Protein AF-A0A5C8TVW8-F1 (afdb_monomer)

Structure (mmCIF, N/CA/C/O backbone):
data_AF-A0A5C8TVW8-F1
#
_entry.id   AF-A0A5C8TVW8-F1
#
loop_
_atom_site.group_PDB
_atom_site.id
_atom_site.type_symbol
_atom_site.label_atom_id
_atom_site.label_alt_id
_atom_site.label_comp_id
_atom_site.label_asym_id
_atom_site.label_entity_id
_atom_site.label_seq_id
_atom_site.pdbx_PDB_ins_code
_atom_site.Cartn_x
_atom_site.Cartn_y
_atom_site.Cartn_z
_atom_site.occupancy
_atom_site.B_iso_or_equiv
_atom_site.auth_seq_id
_atom_site.auth_comp_id
_atom_site.auth_asym_id
_atom_site.auth_atom_id
_atom_site.pdbx_PDB_model_num
ATOM 1 N N . MET A 1 1 ? -9.975 21.807 -7.754 1.00 48.09 1 MET A N 1
ATOM 2 C CA . MET A 1 1 ? -10.872 21.003 -6.894 1.00 48.09 1 MET A CA 1
ATOM 3 C C . MET A 1 1 ? -9.994 20.366 -5.824 1.00 48.09 1 MET A C 1
ATOM 5 O O . MET A 1 1 ? -8.929 19.882 -6.187 1.00 48.09 1 MET A O 1
ATOM 9 N N . ASN A 1 2 ? -10.311 20.520 -4.533 1.00 69.06 2 ASN A N 1
ATOM 10 C CA . ASN A 1 2 ? -9.370 20.190 -3.454 1.00 69.06 2 ASN A CA 1
ATOM 11 C C . ASN A 1 2 ? -9.407 18.681 -3.151 1.00 69.06 2 ASN A C 1
ATOM 13 O O . ASN A 1 2 ? -10.396 18.198 -2.610 1.00 69.06 2 ASN A O 1
ATOM 17 N N . ARG A 1 3 ? -8.347 17.949 -3.514 1.00 67.81 3 ARG A N 1
ATOM 18 C CA . ARG A 1 3 ? -8.243 16.479 -3.409 1.00 67.81 3 ARG A CA 1
ATOM 19 C C . ARG A 1 3 ? -8.481 15.955 -1.988 1.00 67.81 3 ARG A C 1
ATOM 21 O O . ARG A 1 3 ? -9.040 14.881 -1.812 1.00 67.81 3 ARG A O 1
ATOM 28 N N . GLU A 1 4 ? -8.109 16.736 -0.978 1.00 66.25 4 GLU A N 1
ATOM 29 C CA . GLU A 1 4 ? -8.364 16.420 0.433 1.00 66.25 4 GLU A CA 1
ATOM 30 C C . GLU A 1 4 ? -9.857 16.392 0.769 1.00 66.25 4 GLU A C 1
ATOM 32 O O . GLU A 1 4 ? -10.299 15.559 1.555 1.00 66.25 4 GLU A O 1
ATOM 37 N N . LYS A 1 5 ? -10.656 17.255 0.131 1.00 71.00 5 LYS A N 1
ATOM 38 C CA . LYS A 1 5 ? -12.100 17.322 0.362 1.00 71.00 5 LYS A CA 1
ATOM 39 C C . LYS A 1 5 ? -12.809 16.069 -0.164 1.00 71.00 5 LYS A C 1
ATOM 41 O O . LYS A 1 5 ? -13.652 15.514 0.526 1.00 71.00 5 LYS A O 1
ATOM 46 N N . GLU A 1 6 ? -12.401 15.573 -1.332 1.00 76.06 6 GLU A N 1
ATOM 47 C CA . GLU A 1 6 ? -12.919 14.316 -1.903 1.00 76.06 6 GLU A CA 1
ATOM 48 C C . GLU A 1 6 ? -12.550 13.100 -1.032 1.00 76.06 6 GLU A C 1
ATOM 50 O O . GLU A 1 6 ? -13.360 12.198 -0.820 1.00 76.06 6 GLU A O 1
ATOM 55 N N . ILE A 1 7 ? -11.338 13.095 -0.467 1.00 74.50 7 ILE A N 1
ATOM 56 C CA . ILE A 1 7 ? -10.885 12.054 0.468 1.00 74.50 7 ILE A CA 1
ATOM 57 C C . ILE A 1 7 ? -11.718 12.074 1.758 1.00 74.50 7 ILE A C 1
ATOM 59 O O . ILE A 1 7 ? -12.140 11.026 2.243 1.00 74.50 7 ILE A O 1
ATOM 63 N N . GLN A 1 8 ? -12.008 13.257 2.298 1.00 71.75 8 GLN A N 1
ATOM 64 C CA . GLN A 1 8 ? -12.810 13.405 3.515 1.00 71.75 8 GLN A CA 1
ATOM 65 C C . GLN A 1 8 ? -14.276 12.984 3.325 1.00 71.75 8 GLN A C 1
ATOM 67 O O . GLN A 1 8 ? -14.896 12.492 4.268 1.00 71.75 8 GLN A O 1
ATOM 72 N N . GLU A 1 9 ? -14.817 13.128 2.115 1.00 81.38 9 GLU A N 1
ATOM 73 C CA . GLU A 1 9 ? -16.176 12.705 1.746 1.00 81.38 9 GLU A CA 1
ATOM 74 C C . GLU A 1 9 ? -16.281 11.188 1.473 1.00 81.38 9 GLU A C 1
ATOM 76 O O . GLU A 1 9 ? -17.378 10.664 1.291 1.00 81.38 9 GLU A O 1
ATOM 81 N N . THR A 1 10 ? -15.159 10.452 1.489 1.00 85.06 10 THR A N 1
ATOM 82 C CA . THR A 1 10 ? -15.135 8.997 1.236 1.00 85.06 10 THR A CA 1
ATOM 83 C C . THR A 1 10 ? -15.794 8.192 2.365 1.00 85.06 10 THR A C 1
ATOM 85 O O . THR A 1 10 ? -16.386 7.142 2.116 1.00 85.06 10 THR A O 1
ATOM 88 N N . PHE A 1 11 ? -15.716 8.674 3.609 1.00 90.00 11 PHE A N 1
ATOM 89 C CA . PHE A 1 11 ? -16.445 8.098 4.740 1.00 90.00 11 PHE A CA 1
ATOM 90 C C . PHE A 1 11 ? -17.771 8.845 4.931 1.00 90.00 11 PHE A C 1
ATOM 92 O O . PHE A 1 11 ? -17.776 10.061 5.106 1.00 90.00 11 PHE A O 1
ATOM 99 N N . SER A 1 12 ? -18.884 8.113 5.003 1.00 91.56 12 SER A N 1
ATOM 100 C CA . SER A 1 12 ? -20.171 8.680 5.438 1.00 91.56 12 SER A CA 1
ATOM 101 C C . SER A 1 12 ? -20.128 9.133 6.904 1.00 91.56 12 SER A C 1
ATOM 103 O O . SER A 1 12 ? -19.345 8.607 7.696 1.00 91.56 12 SER A O 1
ATOM 105 N N . ASP A 1 13 ? -21.024 10.034 7.313 1.00 91.31 13 ASP A N 1
ATOM 106 C CA . ASP A 1 13 ? -21.089 10.541 8.697 1.00 91.31 13 ASP A CA 1
ATOM 107 C C . ASP A 1 13 ? -21.187 9.420 9.747 1.00 91.31 13 ASP A C 1
ATOM 109 O O . ASP A 1 13 ? -20.522 9.454 10.785 1.00 91.31 13 ASP A O 1
ATOM 113 N N . ALA A 1 14 ? -21.957 8.366 9.456 1.00 92.56 14 ALA A N 1
ATOM 114 C CA . ALA A 1 14 ? -22.078 7.201 10.331 1.00 92.56 14 ALA A CA 1
ATOM 115 C C . ALA A 1 14 ? -20.756 6.416 10.452 1.00 92.56 14 ALA A C 1
ATOM 117 O O . ALA A 1 14 ? -20.394 5.951 11.537 1.00 92.56 14 ALA A O 1
ATOM 118 N N . GLN A 1 15 ? -20.012 6.279 9.352 1.00 94.19 15 GLN A N 1
ATOM 119 C CA . GLN A 1 15 ? -18.704 5.620 9.330 1.00 94.19 15 GLN A CA 1
ATOM 120 C C . GLN A 1 15 ? -17.639 6.471 10.032 1.00 94.19 15 GLN A C 1
ATOM 122 O O . GLN A 1 15 ? -16.836 5.928 10.791 1.00 94.19 15 GLN A O 1
ATOM 127 N N . ARG A 1 16 ? -17.672 7.797 9.848 1.00 93.62 16 ARG A N 1
ATOM 128 C CA . ARG A 1 16 ? -16.821 8.765 10.557 1.00 93.62 16 ARG A CA 1
ATOM 129 C C . ARG A 1 16 ? -17.029 8.682 12.067 1.00 93.62 16 ARG A C 1
ATOM 131 O O . ARG A 1 16 ? -16.057 8.600 12.814 1.00 93.62 16 ARG A O 1
ATOM 138 N N . LEU A 1 17 ? -18.282 8.601 12.523 1.00 93.31 17 LEU A N 1
ATOM 139 C CA . LEU A 1 17 ? -18.600 8.441 13.943 1.00 93.31 17 LEU A CA 1
ATOM 140 C C . LEU A 1 17 ? -18.052 7.123 14.509 1.00 93.31 17 LEU A C 1
ATOM 142 O O . LEU A 1 17 ? -17.413 7.123 15.561 1.00 93.31 17 LEU A O 1
ATOM 146 N N . ARG A 1 18 ? -18.236 6.005 13.793 1.00 94.81 18 ARG A N 1
ATO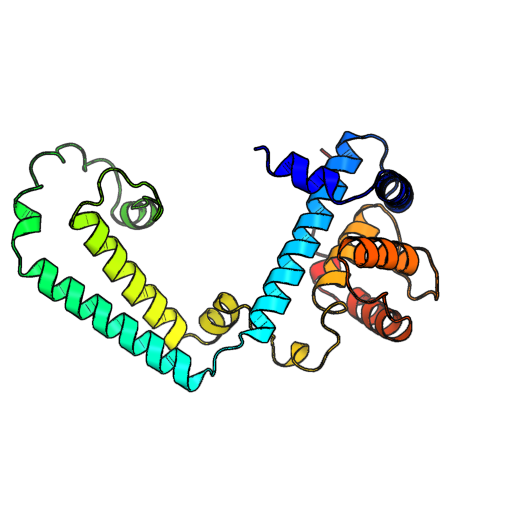M 147 C CA . ARG A 1 18 ? -17.665 4.703 14.186 1.00 94.81 18 ARG A CA 1
ATOM 148 C C . ARG A 1 18 ? -16.139 4.754 14.252 1.00 94.81 18 ARG A C 1
ATOM 150 O O . ARG A 1 18 ? -15.563 4.245 15.210 1.00 94.81 18 ARG A O 1
ATOM 157 N N . LEU A 1 19 ? -15.492 5.375 13.265 1.00 94.19 19 LEU A N 1
ATOM 158 C CA . LEU A 1 19 ? -14.039 5.522 13.221 1.00 94.19 19 LEU A CA 1
ATOM 159 C C . LEU A 1 19 ? -13.520 6.340 14.408 1.00 94.19 19 LEU A C 1
ATOM 161 O O . LEU A 1 19 ? -12.580 5.912 15.077 1.00 94.19 19 LEU A O 1
ATOM 165 N N . LYS A 1 20 ? -14.180 7.465 14.707 1.00 93.25 20 LYS A N 1
ATOM 166 C CA . LYS A 1 20 ? -13.882 8.311 15.867 1.00 93.25 20 LYS A CA 1
ATOM 167 C C . LYS A 1 20 ? -13.904 7.508 17.166 1.00 93.25 20 LYS A C 1
ATOM 169 O O . LYS A 1 20 ? -12.983 7.621 17.969 1.00 93.25 20 LYS A O 1
ATOM 174 N N . THR A 1 21 ? -14.919 6.660 17.351 1.00 93.19 21 THR A N 1
ATOM 175 C CA . THR A 1 21 ? -15.022 5.773 18.519 1.00 93.19 21 THR A CA 1
ATOM 176 C C . THR A 1 21 ? -13.925 4.710 18.539 1.00 93.19 21 THR A C 1
ATOM 178 O O . THR A 1 21 ? -13.334 4.461 19.583 1.00 93.19 21 THR A O 1
ATOM 181 N N . PHE A 1 22 ? -13.636 4.083 17.399 1.00 92.75 22 PHE A N 1
ATOM 182 C CA . PHE A 1 22 ? -12.641 3.015 17.295 1.00 92.75 22 PHE A CA 1
ATOM 183 C C . PHE A 1 22 ? -11.216 3.481 17.597 1.00 92.75 22 PHE A C 1
ATOM 185 O O . PHE A 1 22 ? -10.471 2.767 18.267 1.00 92.75 22 PHE A O 1
ATOM 192 N N . LEU A 1 23 ? -10.844 4.667 17.122 1.00 92.06 23 LEU A N 1
ATOM 193 C CA . LEU A 1 23 ? -9.501 5.217 17.302 1.00 92.06 23 LEU A CA 1
ATOM 194 C C . LEU A 1 23 ? -9.395 6.199 18.478 1.00 92.06 23 LEU A C 1
ATOM 196 O O . LEU A 1 23 ? -8.334 6.778 18.679 1.00 92.06 23 LEU A O 1
ATOM 200 N N . ASN A 1 24 ? -10.471 6.366 19.258 1.00 91.25 24 ASN A N 1
ATOM 201 C CA . ASN A 1 24 ? -10.538 7.273 20.407 1.00 91.25 24 ASN A CA 1
ATOM 202 C C . ASN A 1 24 ? -10.087 8.712 20.071 1.00 91.25 24 ASN A C 1
ATOM 204 O O . ASN A 1 24 ? -9.266 9.299 20.772 1.00 91.25 24 ASN A O 1
ATOM 208 N N . LEU A 1 25 ? -10.610 9.263 18.971 1.00 91.06 25 LEU A N 1
ATOM 209 C CA . LEU A 1 25 ? -10.207 10.579 18.462 1.00 91.06 25 LEU A CA 1
ATOM 210 C C . LEU A 1 25 ? -10.974 11.692 19.191 1.00 91.06 25 LEU A C 1
ATOM 212 O O . LEU A 1 25 ? -12.210 11.685 19.250 1.00 91.06 25 LEU A O 1
ATOM 216 N N . GLY A 1 26 ? -10.240 12.655 19.742 1.00 87.75 26 GLY A N 1
ATOM 217 C CA . GLY A 1 26 ? -10.753 13.710 20.611 1.00 87.75 26 GLY A CA 1
ATOM 218 C C . GLY A 1 26 ? -11.425 14.859 19.865 1.00 87.75 26 GLY A C 1
ATOM 219 O O . GLY A 1 26 ? -12.364 15.467 20.382 1.00 87.75 26 GLY A O 1
ATOM 220 N N . ASN A 1 27 ? -11.002 15.152 18.635 1.00 90.44 27 ASN A N 1
ATOM 221 C CA . ASN A 1 27 ? -11.507 16.292 17.868 1.00 90.44 27 ASN A CA 1
ATOM 222 C C . ASN A 1 27 ? -11.685 15.976 16.371 1.00 90.44 27 ASN A C 1
ATOM 224 O O . ASN A 1 27 ? -11.350 14.893 15.894 1.00 90.44 27 ASN A O 1
ATOM 228 N N . GLU A 1 28 ? -12.281 16.918 15.636 1.00 89.69 28 GLU A N 1
ATOM 229 C CA . GLU A 1 28 ? -12.566 16.757 14.203 1.00 89.69 28 GLU A CA 1
ATOM 230 C C . GLU A 1 28 ? -11.296 16.792 13.340 1.00 89.69 28 GLU A C 1
ATOM 232 O O . GLU A 1 28 ? -11.244 16.153 12.294 1.00 89.69 28 GLU A O 1
ATOM 237 N N . SER A 1 29 ? -10.252 17.497 13.790 1.00 90.19 29 SER A N 1
ATOM 238 C CA . SER A 1 29 ? -8.963 17.534 13.093 1.00 90.19 29 SER A CA 1
ATOM 239 C C . SER A 1 29 ? -8.309 16.154 13.096 1.00 90.19 29 SER A C 1
ATOM 241 O O . SER A 1 29 ? -7.942 15.649 12.042 1.00 90.19 29 SER A O 1
ATOM 243 N N . GLU A 1 30 ? -8.248 15.507 14.261 1.00 91.56 30 GLU A N 1
ATOM 244 C CA . GLU A 1 30 ? -7.736 14.141 14.414 1.00 91.56 30 GLU A CA 1
ATOM 245 C C . GLU A 1 30 ? -8.524 13.143 13.556 1.00 91.56 30 GLU A C 1
ATOM 247 O O . GLU A 1 30 ? -7.947 12.258 12.924 1.00 91.56 30 GLU A O 1
ATOM 252 N N . LEU A 1 31 ? -9.851 13.304 13.493 1.00 91.62 31 LEU A N 1
ATOM 253 C CA . LEU A 1 31 ? -10.711 12.486 12.641 1.00 91.62 31 LEU A CA 1
ATOM 254 C C . LEU A 1 31 ? -10.389 12.658 11.155 1.00 91.62 31 LEU A C 1
ATOM 256 O O . LEU A 1 31 ? -10.283 11.658 10.447 1.00 91.62 31 LEU A O 1
ATOM 260 N N . ASN A 1 32 ? -10.204 13.891 10.687 1.00 90.94 32 ASN A N 1
ATOM 261 C CA . ASN A 1 32 ? -9.845 14.158 9.296 1.00 90.94 32 ASN A CA 1
ATOM 262 C C . ASN A 1 32 ? -8.492 13.537 8.925 1.00 90.94 32 ASN A C 1
ATOM 264 O O . ASN A 1 32 ? -8.403 12.861 7.902 1.00 90.94 32 ASN A O 1
ATOM 268 N N . GLU A 1 33 ? -7.473 13.692 9.771 1.00 91.06 33 GLU A N 1
ATOM 269 C CA . GLU A 1 33 ? -6.144 13.108 9.538 1.00 91.06 33 GLU A CA 1
ATOM 270 C C . GLU A 1 33 ? -6.173 11.571 9.534 1.00 91.06 33 GLU A C 1
ATOM 272 O O . GLU A 1 33 ? -5.544 10.915 8.695 1.00 91.06 33 GLU A O 1
ATOM 277 N N . ALA A 1 34 ? -6.958 10.967 10.433 1.00 91.44 34 ALA A N 1
ATOM 278 C CA . ALA A 1 34 ? -7.157 9.521 10.456 1.00 91.44 34 ALA A CA 1
ATOM 279 C C . ALA A 1 34 ? -7.876 9.019 9.192 1.00 91.44 34 ALA A C 1
ATOM 281 O O . ALA A 1 34 ? -7.469 8.005 8.620 1.00 91.44 34 ALA A O 1
ATOM 282 N N . VAL A 1 35 ? -8.913 9.731 8.729 1.00 91.75 35 VAL A N 1
ATOM 283 C CA . VAL A 1 35 ? -9.612 9.420 7.471 1.00 91.75 35 VAL A CA 1
ATOM 284 C C . VAL A 1 35 ? -8.642 9.484 6.296 1.00 91.75 35 VAL A C 1
ATOM 286 O O . VAL A 1 35 ? -8.563 8.515 5.542 1.00 91.75 35 VAL A O 1
ATOM 289 N N . ILE A 1 36 ? -7.863 10.563 6.173 1.00 89.81 36 ILE A N 1
ATOM 290 C CA . ILE A 1 36 ? -6.866 10.722 5.105 1.00 89.81 36 ILE A CA 1
ATOM 291 C C . ILE A 1 36 ? -5.887 9.544 5.120 1.00 89.81 36 ILE A C 1
ATOM 293 O O . ILE A 1 36 ? -5.753 8.843 4.118 1.00 89.81 36 ILE A O 1
ATOM 297 N N . SER A 1 37 ? -5.298 9.243 6.277 1.00 91.00 37 SER A N 1
ATOM 298 C CA . SER A 1 37 ? -4.319 8.159 6.433 1.00 91.00 37 SER A CA 1
ATOM 299 C C . SER A 1 37 ? -4.874 6.780 6.050 1.00 91.00 37 SER A C 1
ATOM 301 O O . SER A 1 37 ? -4.184 5.953 5.437 1.00 91.00 37 SER A O 1
ATOM 303 N N . ILE A 1 38 ? -6.133 6.500 6.402 1.00 92.44 38 ILE A N 1
ATOM 304 C CA . ILE A 1 38 ? -6.793 5.236 6.056 1.00 92.44 38 ILE A CA 1
ATOM 305 C C . ILE A 1 38 ? -7.124 5.189 4.563 1.00 92.44 38 ILE A C 1
ATOM 307 O O . ILE A 1 38 ? -6.850 4.173 3.924 1.00 92.44 38 ILE A O 1
ATOM 311 N N . VAL A 1 39 ? -7.660 6.266 3.986 1.00 89.50 39 VAL A N 1
ATOM 312 C CA . VAL A 1 39 ? -7.978 6.329 2.552 1.00 89.50 39 VAL A CA 1
ATOM 313 C C . VAL A 1 39 ? -6.715 6.193 1.708 1.00 89.50 39 VAL A C 1
ATOM 315 O O . VAL A 1 39 ? -6.704 5.413 0.760 1.00 89.50 39 VAL A O 1
ATOM 318 N N . GLU A 1 40 ? -5.619 6.856 2.071 1.00 87.25 40 GLU A N 1
ATOM 319 C CA . GLU A 1 40 ? -4.327 6.676 1.403 1.00 87.25 40 GLU A CA 1
ATOM 320 C C . GLU A 1 40 ? -3.861 5.219 1.456 1.00 87.25 40 GLU A C 1
ATOM 322 O O . GLU A 1 40 ? -3.417 4.664 0.447 1.00 87.25 40 GLU A O 1
ATOM 327 N N . THR A 1 41 ? -4.034 4.559 2.603 1.00 89.25 41 THR A N 1
ATOM 328 C CA . THR A 1 41 ? -3.716 3.134 2.754 1.00 89.25 41 THR A CA 1
ATOM 329 C C . THR A 1 41 ? -4.580 2.264 1.827 1.00 89.25 41 THR A C 1
ATOM 331 O O . THR A 1 41 ? -4.054 1.366 1.162 1.00 89.25 41 THR A O 1
ATOM 334 N N . ILE A 1 42 ? -5.884 2.545 1.727 1.00 88.19 42 ILE A N 1
ATOM 335 C CA . ILE A 1 42 ? -6.813 1.865 0.807 1.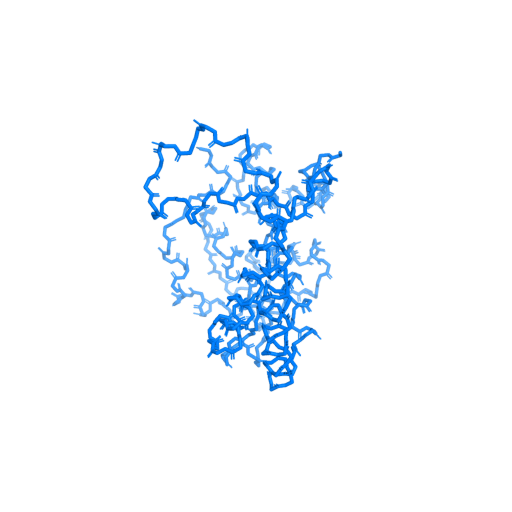00 88.19 42 ILE A CA 1
ATOM 336 C C . ILE A 1 42 ? -6.402 2.097 -0.656 1.00 88.19 42 ILE A C 1
ATOM 338 O O . ILE A 1 42 ? -6.373 1.154 -1.448 1.00 88.19 42 ILE A O 1
ATOM 342 N N . LEU A 1 43 ? -6.043 3.328 -1.028 1.00 85.19 43 LEU A N 1
ATOM 343 C CA . LEU A 1 43 ? -5.616 3.675 -2.385 1.00 85.19 43 LEU A CA 1
ATOM 344 C C . LEU A 1 43 ? -4.336 2.933 -2.774 1.00 85.19 43 LEU A C 1
ATOM 346 O O . LEU A 1 43 ? -4.281 2.316 -3.838 1.00 85.19 43 LEU A O 1
ATOM 350 N N . VAL A 1 44 ? -3.323 2.934 -1.903 1.00 82.25 44 VAL A N 1
ATOM 351 C CA . VAL A 1 44 ? -2.082 2.175 -2.120 1.00 82.25 44 VAL A CA 1
ATOM 352 C C . VAL A 1 44 ? -2.386 0.685 -2.277 1.00 82.25 44 VAL A C 1
ATOM 354 O O . VAL A 1 44 ? -1.814 0.024 -3.145 1.00 82.25 44 VAL A O 1
ATOM 357 N N . HIS A 1 45 ? -3.308 0.149 -1.479 1.00 84.06 45 HIS A N 1
ATOM 358 C CA . HIS A 1 45 ? -3.738 -1.238 -1.591 1.00 84.06 45 HIS A CA 1
ATOM 359 C C . HIS A 1 45 ? -4.401 -1.544 -2.948 1.00 84.06 45 HIS A C 1
ATOM 361 O O . HIS A 1 45 ? -3.978 -2.484 -3.627 1.00 84.06 45 HIS A O 1
ATOM 367 N N . HIS A 1 46 ? -5.357 -0.726 -3.400 1.00 81.88 46 HIS A N 1
ATOM 368 C CA . HIS A 1 46 ? -5.998 -0.876 -4.715 1.00 81.88 46 HIS A CA 1
ATOM 369 C C . HIS A 1 46 ? -5.001 -0.759 -5.871 1.00 81.88 46 HIS A C 1
ATOM 371 O O . HIS A 1 46 ? -5.051 -1.560 -6.809 1.00 81.88 46 HIS A O 1
ATOM 377 N N . LEU A 1 47 ? -4.043 0.170 -5.787 1.00 77.38 47 LEU A N 1
ATOM 378 C CA . LEU A 1 47 ? -2.958 0.293 -6.766 1.00 77.38 47 LEU A CA 1
ATOM 379 C C . LEU A 1 47 ? -2.123 -0.990 -6.843 1.00 77.38 47 LEU A C 1
ATOM 381 O O . LEU A 1 47 ? -1.804 -1.453 -7.939 1.00 77.38 47 LEU A O 1
ATOM 385 N N . ARG A 1 48 ? -1.825 -1.623 -5.702 1.00 76.12 48 ARG A N 1
ATOM 386 C CA . ARG A 1 48 ? -1.111 -2.906 -5.683 1.00 76.12 48 ARG A CA 1
ATOM 387 C C . ARG A 1 48 ? -1.955 -4.061 -6.240 1.00 76.12 48 ARG A C 1
ATOM 389 O O . ARG A 1 48 ? -1.413 -4.903 -6.954 1.00 76.12 48 ARG A O 1
ATOM 396 N N . ILE A 1 49 ? -3.270 -4.104 -5.994 1.00 76.38 49 ILE A N 1
ATOM 397 C CA . ILE A 1 49 ? -4.169 -5.087 -6.638 1.00 76.38 49 ILE A CA 1
ATOM 398 C C . ILE A 1 49 ? -4.161 -4.903 -8.161 1.00 76.38 49 ILE A C 1
ATOM 400 O O . ILE A 1 49 ? -4.042 -5.880 -8.907 1.00 76.38 49 ILE A O 1
ATOM 404 N N . ALA A 1 50 ? -4.274 -3.661 -8.636 1.00 72.00 50 ALA A N 1
ATOM 405 C CA . ALA A 1 50 ? -4.231 -3.340 -10.060 1.00 72.00 50 ALA A CA 1
ATOM 406 C C . ALA A 1 50 ? -2.883 -3.740 -10.693 1.00 72.00 50 ALA A C 1
ATOM 408 O O . ALA A 1 50 ? -2.850 -4.323 -11.783 1.00 72.00 50 ALA A O 1
ATOM 409 N N . ALA A 1 51 ? -1.777 -3.530 -9.975 1.00 66.69 51 ALA A N 1
ATOM 410 C CA . ALA A 1 51 ? -0.453 -4.001 -10.377 1.00 66.69 51 ALA A CA 1
ATOM 411 C C . ALA A 1 51 ? -0.377 -5.541 -10.440 1.00 66.69 51 ALA A C 1
ATOM 413 O O . ALA A 1 51 ? 0.164 -6.100 -11.393 1.00 66.69 51 ALA A O 1
ATOM 414 N N . LYS A 1 52 ? -1.013 -6.257 -9.499 1.00 65.62 52 LYS A N 1
ATOM 415 C CA . LYS A 1 52 ? -1.083 -7.731 -9.507 1.00 65.62 52 LYS A CA 1
ATOM 416 C C . LYS A 1 52 ? -1.855 -8.279 -10.715 1.00 65.62 52 LYS A C 1
ATOM 418 O O . LYS A 1 52 ? -1.477 -9.302 -11.281 1.00 65.62 52 LYS A O 1
ATOM 423 N N . LYS A 1 53 ? -2.928 -7.611 -11.147 1.00 64.25 53 LYS A N 1
ATOM 424 C CA . LYS A 1 53 ? -3.680 -8.007 -12.357 1.00 64.25 53 LYS A CA 1
ATOM 425 C C . LYS A 1 53 ? -2.900 -7.754 -13.648 1.00 64.25 53 LYS A C 1
ATOM 427 O O . LYS A 1 53 ? -3.181 -8.384 -14.663 1.00 64.25 53 LYS A O 1
ATOM 432 N N . SER A 1 54 ? -1.917 -6.861 -13.603 1.00 64.88 54 SER A N 1
ATOM 433 C CA . SER A 1 54 ? -1.080 -6.488 -14.740 1.00 64.88 54 SER A CA 1
ATOM 434 C C . SER A 1 54 ? 0.335 -7.069 -14.670 1.00 64.88 54 SER A C 1
ATOM 436 O O . SER A 1 54 ? 1.201 -6.573 -15.388 1.00 64.88 54 SER A O 1
ATOM 438 N N . ILE A 1 55 ? 0.572 -8.129 -13.866 1.00 65.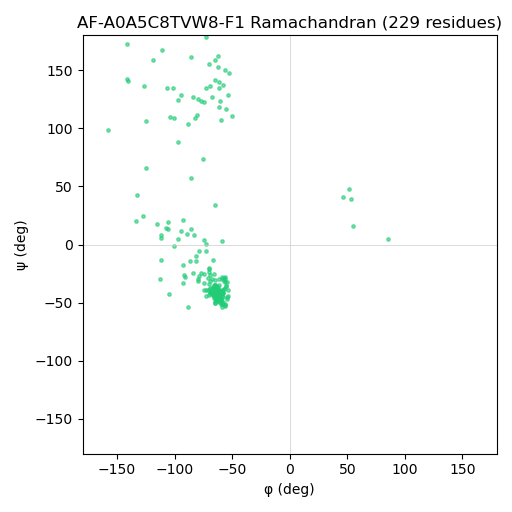25 55 ILE A N 1
ATOM 439 C CA . ILE A 1 55 ? 1.904 -8.742 -13.708 1.00 65.25 55 ILE A CA 1
ATOM 440 C C . ILE A 1 55 ? 2.509 -9.023 -15.090 1.00 65.25 55 ILE A C 1
ATOM 442 O O . ILE A 1 55 ? 2.041 -9.910 -15.815 1.00 65.25 55 ILE A O 1
ATOM 446 N N . PRO A 1 56 ? 3.565 -8.289 -15.477 1.00 69.06 56 PRO A N 1
ATOM 447 C CA . PRO A 1 56 ? 4.193 -8.493 -16.759 1.00 69.06 56 PRO A CA 1
ATOM 448 C C . PRO A 1 56 ? 4.819 -9.884 -16.831 1.00 69.06 56 PRO A C 1
ATOM 450 O O . PRO A 1 56 ? 5.470 -10.342 -15.890 1.00 69.06 56 PRO A O 1
ATOM 453 N N . ASN A 1 57 ? 4.732 -10.530 -17.998 1.00 80.69 57 ASN A N 1
ATOM 454 C CA . ASN A 1 57 ? 5.591 -11.676 -18.274 1.00 80.69 57 ASN A CA 1
ATOM 455 C C . ASN A 1 57 ? 7.053 -11.209 -18.191 1.00 80.69 57 ASN A C 1
ATOM 457 O O . ASN A 1 57 ? 7.533 -10.491 -19.069 1.00 80.69 57 ASN A O 1
ATOM 461 N N . ARG A 1 58 ? 7.749 -11.616 -17.126 1.00 81.44 58 ARG A N 1
ATOM 462 C CA . ARG A 1 58 ? 9.075 -11.106 -16.752 1.00 81.44 58 ARG A CA 1
ATOM 463 C C . ARG A 1 58 ? 10.086 -11.190 -17.891 1.00 81.44 58 ARG A C 1
ATOM 465 O O . ARG A 1 58 ? 10.786 -10.219 -18.152 1.00 81.44 58 ARG A O 1
ATOM 472 N N . VAL A 1 59 ? 10.122 -12.315 -18.607 1.00 83.81 59 VAL A N 1
ATOM 473 C CA . VAL A 1 59 ? 11.035 -12.519 -19.742 1.00 83.81 59 VAL A CA 1
ATOM 474 C C . VAL A 1 59 ? 10.708 -11.548 -20.876 1.00 83.81 59 VAL A C 1
ATOM 476 O O . VAL A 1 59 ? 11.590 -10.833 -21.356 1.00 83.81 59 VAL A O 1
ATOM 479 N N . LYS A 1 60 ? 9.433 -11.469 -21.280 1.00 87.69 60 LYS A N 1
ATOM 480 C CA . LYS A 1 60 ? 8.997 -10.563 -22.353 1.00 87.69 60 LYS A CA 1
ATOM 481 C C . LYS A 1 60 ? 9.215 -9.096 -21.980 1.00 87.69 60 LYS A C 1
ATOM 483 O O . LYS A 1 60 ? 9.690 -8.332 -22.815 1.00 87.69 60 LYS A O 1
ATOM 488 N N . SER A 1 61 ? 8.916 -8.702 -20.747 1.00 85.62 61 SER A N 1
ATOM 489 C CA . SER A 1 61 ? 9.037 -7.311 -20.306 1.00 85.62 61 SER A CA 1
ATOM 490 C C . SER A 1 61 ? 10.480 -6.872 -20.130 1.00 85.62 61 SER A C 1
ATOM 492 O O . SER A 1 61 ? 10.822 -5.787 -20.582 1.00 85.62 61 SER A O 1
ATOM 494 N N . LYS A 1 62 ? 11.365 -7.723 -19.600 1.00 88.44 62 LYS A N 1
ATOM 495 C CA . LYS A 1 62 ? 12.805 -7.428 -19.589 1.00 88.44 62 LYS A CA 1
ATOM 496 C C . LYS A 1 62 ? 13.374 -7.284 -20.998 1.00 88.44 62 LYS A C 1
ATOM 498 O O . LYS A 1 62 ? 14.139 -6.360 -21.252 1.00 88.44 62 LYS A O 1
ATOM 503 N N . LYS A 1 63 ? 12.952 -8.142 -21.936 1.00 91.12 63 LYS A N 1
ATOM 504 C CA . LYS A 1 63 ? 13.330 -8.008 -23.351 1.00 91.12 63 LYS A CA 1
ATOM 505 C C . LYS A 1 63 ? 12.848 -6.677 -23.939 1.00 91.12 63 LYS A C 1
ATOM 507 O O . LYS A 1 63 ? 13.629 -6.004 -24.602 1.00 91.12 63 LYS A O 1
ATOM 512 N N . LYS A 1 64 ? 11.603 -6.272 -23.661 1.00 89.06 64 LYS A N 1
ATOM 513 C CA . LYS A 1 64 ? 11.063 -4.966 -24.077 1.00 89.06 64 LYS A CA 1
ATOM 514 C C . LYS A 1 64 ? 11.824 -3.791 -23.455 1.00 89.06 64 LYS A C 1
ATOM 516 O O . LYS A 1 64 ? 12.149 -2.855 -24.169 1.00 89.06 64 LYS A O 1
ATOM 521 N N . LEU A 1 65 ? 12.162 -3.848 -22.166 1.00 88.31 65 LEU A N 1
ATOM 522 C CA . LEU A 1 65 ? 12.950 -2.807 -21.493 1.00 88.31 65 LEU A CA 1
ATOM 523 C C . LEU A 1 65 ? 14.333 -2.635 -22.137 1.00 88.31 65 LEU A C 1
ATOM 525 O O . LEU A 1 65 ? 14.752 -1.511 -22.387 1.00 88.31 65 LEU A O 1
ATOM 529 N N . LEU A 1 66 ? 15.009 -3.731 -22.497 1.00 92.12 66 LEU A N 1
ATOM 530 C CA . LEU A 1 66 ? 16.272 -3.656 -23.242 1.00 92.12 66 LEU A CA 1
ATOM 531 C C . LEU A 1 66 ? 16.097 -3.048 -24.642 1.00 92.12 66 LEU A C 1
ATOM 533 O O . LEU A 1 66 ? 16.968 -2.314 -25.098 1.00 92.12 66 LEU A O 1
ATOM 537 N N . GLN A 1 67 ? 14.978 -3.324 -25.320 1.00 93.38 67 GLN A N 1
ATOM 538 C CA . GLN A 1 67 ? 14.658 -2.695 -26.607 1.00 93.38 67 GLN A CA 1
ATOM 539 C C . GLN A 1 67 ? 14.407 -1.189 -26.461 1.00 93.38 67 GLN A C 1
ATOM 541 O O . GLN A 1 67 ? 14.896 -0.422 -27.285 1.00 93.38 67 GLN A O 1
ATOM 546 N N . ILE A 1 68 ? 13.701 -0.767 -25.407 1.00 87.81 68 ILE A N 1
ATOM 547 C CA . ILE A 1 68 ? 13.471 0.649 -25.083 1.00 87.81 68 ILE A CA 1
ATOM 548 C C . ILE A 1 68 ? 14.801 1.350 -24.797 1.00 87.81 68 ILE A C 1
ATOM 550 O O . ILE A 1 68 ? 15.064 2.393 -25.383 1.00 87.81 68 ILE A O 1
ATOM 554 N N . ALA A 1 69 ? 15.665 0.753 -23.970 1.00 87.62 69 ALA A N 1
ATOM 555 C CA . ALA A 1 69 ? 16.991 1.299 -23.688 1.00 87.62 69 ALA A CA 1
ATOM 556 C C . ALA A 1 69 ? 17.822 1.461 -24.972 1.00 87.62 69 ALA A C 1
ATOM 558 O O . ALA A 1 69 ? 18.402 2.514 -25.215 1.00 87.62 69 ALA A O 1
ATOM 559 N N . ALA A 1 70 ? 17.821 0.445 -25.841 1.00 92.12 70 ALA A N 1
ATOM 560 C CA . ALA A 1 70 ? 18.526 0.509 -27.118 1.00 92.12 70 ALA A CA 1
ATOM 561 C C . ALA A 1 70 ? 17.952 1.578 -28.065 1.00 92.12 70 ALA A C 1
ATOM 563 O O . ALA A 1 70 ? 18.711 2.208 -28.798 1.00 92.12 70 ALA A O 1
ATOM 564 N N . ALA A 1 71 ? 16.632 1.779 -28.076 1.00 91.50 71 ALA A N 1
ATOM 565 C CA . ALA A 1 71 ? 15.990 2.815 -28.879 1.00 91.50 71 ALA A CA 1
ATOM 566 C C . ALA A 1 71 ? 16.301 4.223 -28.352 1.00 91.50 71 ALA A C 1
ATOM 568 O O . ALA A 1 71 ? 16.644 5.094 -29.146 1.00 91.50 71 ALA A O 1
ATOM 569 N N . ALA A 1 72 ? 16.251 4.424 -27.031 1.00 86.38 72 ALA A N 1
ATOM 570 C CA . ALA A 1 72 ? 16.588 5.696 -26.396 1.00 86.38 72 ALA A CA 1
ATOM 571 C C . ALA A 1 72 ? 18.036 6.105 -26.694 1.00 86.38 72 ALA A C 1
ATOM 573 O O . ALA A 1 72 ? 18.261 7.209 -27.177 1.00 86.38 72 ALA A O 1
ATOM 574 N N . ARG A 1 73 ? 18.987 5.172 -26.549 1.00 86.44 73 ARG A N 1
ATOM 575 C CA . ARG A 1 73 ? 20.395 5.402 -26.898 1.00 86.44 73 ARG A CA 1
ATOM 576 C C . ARG A 1 73 ? 20.588 5.758 -28.373 1.00 86.44 73 ARG A C 1
ATOM 578 O O . ARG A 1 73 ? 21.389 6.617 -28.713 1.00 86.44 73 ARG A O 1
ATOM 585 N N . LYS A 1 74 ? 19.868 5.090 -29.283 1.00 88.94 74 LYS A N 1
ATOM 586 C CA . LYS A 1 74 ? 19.941 5.414 -30.719 1.00 88.94 74 LYS A CA 1
ATOM 587 C C . LYS A 1 74 ? 19.443 6.828 -31.004 1.00 88.94 74 LYS A C 1
ATOM 589 O O . LYS A 1 74 ? 20.054 7.521 -31.806 1.00 88.94 74 LYS A O 1
ATOM 594 N N . LEU A 1 75 ? 18.345 7.235 -30.370 1.00 84.19 75 LEU A N 1
ATOM 595 C CA . LEU A 1 75 ? 17.804 8.586 -30.512 1.00 84.19 75 LEU A CA 1
ATOM 596 C C . LEU A 1 75 ? 18.740 9.635 -29.907 1.00 84.19 75 LEU A C 1
ATOM 598 O O . LEU A 1 75 ? 18.931 10.674 -30.522 1.00 84.19 75 LEU A O 1
ATOM 602 N N . GLU A 1 76 ? 19.364 9.344 -28.765 1.00 79.88 76 GLU A N 1
ATOM 603 C CA . GLU A 1 76 ? 20.395 10.196 -28.164 1.00 79.88 76 GLU A CA 1
ATOM 604 C C . GLU A 1 76 ? 21.553 10.441 -29.142 1.00 79.88 76 GLU A C 1
ATOM 606 O O . GLU A 1 76 ? 21.881 11.591 -29.417 1.00 79.88 76 GLU A O 1
ATOM 611 N N . VAL A 1 77 ? 22.116 9.376 -29.729 1.00 80.44 77 VAL A N 1
ATOM 612 C CA . VAL A 1 77 ? 23.219 9.487 -30.702 1.00 80.44 77 VAL A CA 1
ATOM 613 C C . VAL A 1 77 ? 22.802 10.309 -31.924 1.00 80.44 77 VAL A C 1
ATOM 615 O O . VAL A 1 77 ? 23.505 11.231 -32.325 1.00 80.44 77 VAL A O 1
ATOM 618 N N . LEU A 1 78 ? 21.620 10.035 -32.482 1.00 79.06 78 LEU A N 1
ATOM 619 C CA . LEU A 1 78 ? 21.120 10.781 -33.639 1.00 79.06 78 LEU A CA 1
ATOM 620 C C . LEU A 1 78 ? 20.924 12.268 -33.326 1.00 79.06 78 LEU A C 1
ATOM 622 O O . LEU A 1 78 ? 21.254 13.111 -34.151 1.00 79.06 78 LEU A O 1
ATOM 626 N N . LEU A 1 79 ? 20.412 12.604 -32.141 1.00 69.62 79 LEU A N 1
ATOM 627 C CA . LEU A 1 79 ? 20.264 13.995 -31.722 1.00 69.62 79 LEU A CA 1
ATOM 628 C C . LEU A 1 79 ? 21.613 14.660 -31.430 1.00 69.62 79 LEU A C 1
ATOM 630 O O . LEU A 1 79 ? 21.690 15.883 -31.505 1.00 69.62 79 LEU A O 1
ATOM 634 N N . SER A 1 80 ? 22.665 13.896 -31.100 1.00 66.50 80 SER A N 1
ATOM 635 C CA . SER A 1 80 ? 24.002 14.460 -30.839 1.00 66.50 80 SER A CA 1
ATOM 636 C C . SER A 1 80 ? 24.746 14.800 -32.116 1.00 66.50 80 SER A C 1
ATOM 638 O O . SER A 1 80 ? 25.551 15.728 -32.123 1.00 66.50 80 SER A O 1
ATOM 640 N N . ASP A 1 81 ? 24.418 14.091 -33.195 1.00 65.38 81 ASP A N 1
ATOM 641 C CA . ASP A 1 81 ? 24.976 14.315 -34.525 1.00 65.38 81 ASP A CA 1
ATOM 642 C C . ASP A 1 81 ? 24.342 15.535 -35.219 1.00 65.38 81 ASP A C 1
ATOM 644 O O . ASP A 1 81 ? 24.960 16.157 -36.084 1.00 65.38 81 ASP A O 1
ATOM 648 N N . PHE A 1 82 ? 23.120 15.917 -34.831 1.00 54.66 82 PHE A N 1
ATOM 649 C CA . PHE A 1 82 ? 22.530 17.197 -35.214 1.00 54.66 82 PHE A CA 1
ATOM 650 C C . PHE A 1 82 ? 23.096 18.295 -34.298 1.00 54.66 82 PHE A C 1
ATOM 652 O O . PHE A 1 82 ? 22.775 18.349 -33.114 1.00 54.66 82 PHE A O 1
ATOM 659 N N . ASP A 1 83 ? 23.916 19.198 -34.848 1.00 48.78 83 ASP A N 1
ATOM 660 C CA . ASP A 1 83 ? 24.625 20.313 -34.175 1.00 48.78 83 ASP A CA 1
ATOM 661 C C . ASP A 1 83 ? 23.686 21.409 -33.588 1.00 48.78 83 ASP A C 1
ATOM 663 O O . ASP A 1 83 ? 23.990 22.598 -33.575 1.00 48.78 83 ASP A O 1
ATOM 667 N N . ILE A 1 84 ? 22.499 21.028 -33.105 1.00 50.16 84 ILE A N 1
ATOM 668 C CA . ILE A 1 84 ? 21.490 21.893 -32.476 1.00 50.16 84 ILE A CA 1
ATOM 669 C C . ILE A 1 84 ? 21.826 22.152 -30.993 1.00 50.16 84 ILE A C 1
ATOM 671 O O . ILE A 1 84 ? 21.312 23.081 -30.372 1.00 50.16 84 ILE A O 1
ATOM 675 N N . SER A 1 85 ? 22.753 21.382 -30.415 1.00 43.94 85 SER A N 1
ATOM 676 C CA . SER A 1 85 ? 23.280 21.630 -29.067 1.00 43.94 85 SER A CA 1
ATOM 677 C C . SER A 1 85 ? 24.146 22.895 -28.988 1.00 43.94 85 SER A C 1
ATOM 679 O O . SER A 1 85 ? 24.201 23.526 -27.933 1.00 43.94 85 SER A O 1
ATOM 681 N N . ARG A 1 86 ? 24.770 23.317 -30.101 1.00 41.12 86 ARG A N 1
ATOM 682 C CA . ARG A 1 86 ? 25.582 24.543 -30.166 1.00 41.12 86 ARG A CA 1
ATOM 683 C C . ARG A 1 86 ? 24.774 25.820 -30.404 1.00 41.12 86 ARG A C 1
ATOM 685 O O . ARG A 1 86 ? 25.219 26.883 -29.983 1.00 41.12 86 ARG A O 1
ATOM 692 N N . SER A 1 87 ? 23.587 25.755 -31.011 1.00 41.50 87 SER A N 1
ATOM 693 C CA . SER A 1 87 ? 22.800 26.960 -31.339 1.00 41.50 87 SER A CA 1
ATOM 694 C C . SER A 1 87 ? 21.982 27.535 -30.173 1.00 41.50 87 SER A C 1
ATOM 696 O O . SER A 1 87 ? 21.468 28.642 -30.289 1.00 41.50 87 SER A O 1
ATOM 698 N N . ILE A 1 88 ? 21.870 26.825 -29.044 1.00 45.00 88 ILE A N 1
ATOM 699 C CA . ILE A 1 88 ? 21.150 27.270 -27.826 1.00 45.00 88 ILE A CA 1
ATOM 700 C C . ILE A 1 88 ? 22.156 27.640 -26.704 1.00 45.00 88 ILE A C 1
ATOM 702 O O . ILE A 1 88 ? 21.811 27.782 -25.536 1.00 45.00 88 ILE A O 1
ATOM 706 N N . GLY A 1 89 ? 23.440 27.790 -27.050 1.00 38.94 89 GLY A N 1
ATOM 707 C CA . GLY A 1 89 ? 24.547 28.006 -26.113 1.00 38.94 89 GLY A CA 1
ATOM 708 C C . GLY A 1 89 ? 24.780 29.444 -25.635 1.00 38.94 89 GLY A C 1
ATOM 709 O O . GLY A 1 89 ? 25.780 29.668 -24.967 1.00 38.94 89 GLY A O 1
ATOM 710 N N . ASN A 1 90 ? 23.904 30.409 -25.938 1.00 37.22 90 ASN A N 1
ATOM 711 C CA . ASN A 1 90 ? 24.144 31.829 -25.618 1.00 37.22 90 ASN A CA 1
ATOM 712 C C . ASN A 1 90 ? 23.319 32.394 -24.444 1.00 37.22 90 ASN A C 1
ATOM 714 O O . ASN A 1 90 ? 23.304 33.604 -24.257 1.00 37.22 90 ASN A O 1
ATOM 718 N N . PHE A 1 91 ? 22.657 31.562 -23.631 1.00 41.25 91 PHE A N 1
ATOM 719 C CA . PHE A 1 91 ? 21.911 32.045 -22.449 1.00 41.25 91 PHE A CA 1
ATOM 720 C C . PHE A 1 91 ? 22.273 31.337 -21.137 1.00 41.25 91 PHE A C 1
ATOM 722 O O . PHE A 1 91 ? 21.481 31.306 -20.201 1.00 41.25 91 PHE A O 1
ATOM 729 N N . ILE A 1 92 ? 23.479 30.774 -21.042 1.00 41.56 92 ILE A N 1
ATOM 730 C CA . ILE A 1 92 ? 23.999 30.196 -19.795 1.00 41.56 92 ILE A CA 1
ATOM 731 C C . ILE A 1 92 ? 25.339 30.853 -19.472 1.00 41.56 92 ILE A C 1
ATOM 733 O O . ILE A 1 92 ? 26.382 30.210 -19.486 1.00 41.56 92 ILE A O 1
ATOM 737 N N . GLU A 1 93 ? 25.305 32.149 -19.182 1.00 37.12 93 GLU A N 1
ATOM 738 C CA . GLU A 1 93 ? 26.400 32.818 -18.468 1.00 37.12 93 GLU A CA 1
ATOM 739 C C . GLU A 1 93 ? 26.261 32.697 -16.935 1.00 37.12 93 GLU A C 1
ATOM 741 O O . GLU A 1 93 ? 26.996 33.341 -16.202 1.00 37.12 93 GLU A O 1
ATOM 746 N N . GLU A 1 94 ? 25.394 31.822 -16.403 1.00 40.91 94 GLU A N 1
ATOM 747 C CA . GLU A 1 94 ? 25.275 31.607 -14.944 1.00 40.91 94 GLU A CA 1
ATOM 748 C C . GLU A 1 94 ? 25.265 30.117 -14.535 1.00 40.91 94 GLU A C 1
ATOM 750 O O . GLU A 1 94 ? 24.490 29.686 -13.683 1.00 40.91 94 GLU A O 1
ATOM 755 N N . ALA A 1 95 ? 26.136 29.292 -15.129 1.00 41.50 95 ALA A N 1
ATOM 756 C CA . ALA A 1 95 ? 26.342 27.891 -14.715 1.00 41.50 95 ALA A CA 1
ATOM 757 C C . ALA A 1 95 ? 27.503 27.669 -13.722 1.00 41.50 95 ALA A C 1
ATOM 759 O O . ALA A 1 95 ? 27.844 26.522 -13.441 1.00 41.50 95 ALA A O 1
ATOM 760 N N . ASP A 1 96 ? 28.075 28.723 -13.140 1.00 39.59 96 ASP A N 1
ATOM 761 C CA . ASP A 1 96 ? 29.295 28.619 -12.321 1.00 39.59 96 ASP A CA 1
ATOM 762 C C . ASP A 1 96 ? 29.069 28.429 -10.805 1.00 39.59 96 ASP A C 1
ATOM 764 O O . ASP A 1 96 ? 29.968 28.691 -10.010 1.00 39.59 96 ASP A O 1
ATOM 768 N N . ILE A 1 97 ? 27.899 27.953 -10.350 1.00 47.19 97 ILE A N 1
ATOM 769 C CA . ILE A 1 97 ? 27.598 27.927 -8.896 1.00 47.19 97 ILE A CA 1
ATOM 770 C C . ILE A 1 97 ? 27.516 26.519 -8.277 1.00 47.19 97 ILE A C 1
ATOM 772 O O . ILE A 1 97 ? 27.593 26.403 -7.053 1.00 47.19 97 ILE A O 1
ATOM 776 N N . TYR A 1 98 ? 27.449 25.422 -9.048 1.00 39.78 98 TYR A N 1
ATOM 777 C CA . TYR A 1 98 ? 27.235 24.095 -8.441 1.00 39.78 98 TYR A CA 1
ATOM 778 C C . TYR A 1 98 ? 28.249 23.002 -8.814 1.00 39.78 98 TYR A C 1
ATOM 780 O O . TYR A 1 98 ? 28.563 22.816 -9.989 1.00 39.78 98 TYR A O 1
ATOM 788 N N . PRO A 1 99 ? 28.705 22.203 -7.821 1.00 45.12 99 PRO A N 1
ATOM 789 C CA . PRO A 1 99 ? 29.554 21.040 -8.045 1.00 45.12 99 PRO A CA 1
ATOM 790 C C . PRO A 1 99 ? 28.947 20.010 -9.022 1.00 45.12 99 PRO A C 1
ATOM 792 O O . PRO A 1 99 ? 27.719 19.831 -9.057 1.00 45.12 99 PRO A O 1
ATOM 795 N N . PRO A 1 100 ? 29.784 19.262 -9.768 1.00 48.69 100 PRO A N 1
ATOM 796 C CA . PRO A 1 100 ? 29.351 18.269 -10.759 1.00 48.69 100 PRO A CA 1
ATOM 797 C C . PRO A 1 100 ? 28.418 17.180 -10.208 1.00 48.69 100 PRO A C 1
ATOM 799 O O . PRO A 1 100 ? 27.598 16.625 -10.944 1.00 48.69 100 PRO A O 1
ATOM 802 N N . GLU A 1 101 ? 28.519 16.854 -8.919 1.00 50.62 101 GLU A N 1
ATOM 803 C CA . GLU A 1 101 ? 27.665 15.862 -8.268 1.00 50.62 101 GLU A CA 1
ATOM 804 C C . GLU A 1 101 ? 26.242 16.379 -8.006 1.00 50.62 101 GLU A C 1
ATOM 806 O O . GLU A 1 101 ? 25.287 15.607 -8.105 1.00 50.62 101 GLU A O 1
ATOM 811 N N . LEU A 1 102 ? 26.080 17.677 -7.724 1.00 42.66 102 LEU A N 1
ATOM 812 C CA . LEU A 1 102 ? 24.781 18.305 -7.445 1.00 42.66 102 LEU A CA 1
ATOM 813 C C . LEU A 1 102 ? 23.992 18.597 -8.723 1.00 42.66 102 LEU A C 1
ATOM 815 O O . LEU A 1 102 ? 22.770 18.453 -8.739 1.00 42.66 102 LEU A O 1
ATOM 819 N N . SER A 1 103 ? 24.687 18.892 -9.821 1.00 44.19 103 SER A N 1
ATOM 820 C CA . SER A 1 103 ? 24.068 19.069 -11.142 1.00 44.19 103 SER A CA 1
ATOM 821 C C . SER A 1 103 ? 23.264 17.831 -11.579 1.00 44.19 103 SER A C 1
ATOM 823 O O . SER A 1 103 ? 22.200 17.949 -12.181 1.00 44.19 103 SER A O 1
ATOM 825 N N . LYS A 1 104 ? 23.687 16.628 -11.159 1.00 46.97 104 LYS A N 1
ATOM 826 C CA . LYS A 1 104 ? 22.988 15.357 -11.435 1.00 46.97 104 LYS A CA 1
ATOM 827 C C . LYS A 1 104 ? 21.658 15.191 -10.684 1.00 46.97 104 LYS A C 1
ATOM 829 O O . LYS A 1 104 ? 20.839 14.372 -11.089 1.00 46.97 104 LYS A O 1
ATOM 834 N N . LEU A 1 105 ? 21.436 15.930 -9.594 1.00 42.16 105 LEU A N 1
ATOM 835 C CA . LEU A 1 105 ? 20.230 15.831 -8.758 1.00 42.16 105 LEU A CA 1
ATOM 836 C C . LEU A 1 105 ? 19.119 16.811 -9.176 1.00 42.16 105 LEU A C 1
ATOM 838 O O . LEU A 1 105 ? 17.940 16.522 -8.944 1.00 42.16 105 LEU A O 1
ATOM 842 N N . PHE A 1 106 ? 19.484 17.940 -9.799 1.00 42.19 106 PHE A N 1
ATOM 843 C CA . PHE A 1 106 ? 18.600 19.097 -10.011 1.00 42.19 106 PHE A CA 1
ATOM 844 C C . PHE A 1 106 ? 18.198 19.380 -11.465 1.00 42.19 106 PHE A C 1
ATOM 846 O O . PHE A 1 106 ? 17.471 20.338 -11.713 1.00 42.19 106 PHE A O 1
ATOM 853 N N . HIS A 1 107 ? 18.559 18.539 -12.435 1.00 42.34 107 HIS A N 1
ATOM 854 C CA . HIS A 1 107 ? 17.979 18.626 -13.782 1.00 42.34 107 HIS A CA 1
ATOM 855 C C . HIS A 1 107 ? 16.552 18.055 -13.783 1.00 42.34 107 HIS A C 1
ATOM 857 O O . HIS A 1 107 ? 16.298 16.931 -14.213 1.00 42.34 107 HIS A O 1
ATOM 863 N N . ARG A 1 108 ? 15.619 18.818 -13.204 1.00 47.09 108 ARG A N 1
ATOM 864 C CA . ARG A 1 108 ? 14.203 18.474 -13.076 1.00 47.09 108 ARG A CA 1
ATOM 865 C C . ARG A 1 108 ? 13.342 19.580 -13.678 1.00 47.09 108 ARG A C 1
ATOM 867 O O . ARG A 1 108 ? 13.083 20.584 -13.023 1.00 47.09 108 ARG A O 1
ATOM 874 N N . ARG A 1 109 ? 12.773 19.318 -14.853 1.00 38.53 109 ARG A N 1
ATOM 875 C CA . ARG A 1 109 ? 11.362 19.644 -15.084 1.00 38.53 109 ARG A CA 1
ATOM 876 C C . ARG A 1 109 ? 10.560 18.339 -15.079 1.00 38.53 109 ARG A C 1
ATOM 878 O O . ARG A 1 109 ? 11.014 17.350 -15.655 1.00 38.53 109 ARG A O 1
ATOM 885 N N . PRO A 1 110 ? 9.407 18.287 -14.397 1.00 40.91 110 PRO A N 1
ATOM 886 C CA . PRO A 1 110 ? 8.455 17.200 -14.572 1.00 40.91 110 PRO A CA 1
ATOM 887 C C . PRO A 1 110 ? 7.930 17.171 -16.016 1.00 40.91 110 PRO A C 1
ATOM 889 O O . PRO A 1 110 ? 7.825 18.217 -16.651 1.00 40.91 110 PRO A O 1
ATOM 892 N N . LEU A 1 111 ? 7.535 15.987 -16.491 1.00 38.84 111 LEU A N 1
ATOM 893 C CA . LEU A 1 111 ? 7.058 15.683 -17.855 1.00 38.84 111 LEU A CA 1
ATOM 894 C C . LEU A 1 111 ? 5.811 16.463 -18.338 1.00 38.84 111 LEU A C 1
ATOM 896 O O . LEU A 1 111 ? 5.309 16.172 -19.414 1.00 38.84 111 LEU A O 1
ATOM 900 N N . TRP A 1 112 ? 5.278 17.392 -17.548 1.00 39.78 112 TRP A N 1
ATOM 901 C CA . TRP A 1 112 ? 3.952 18.002 -17.732 1.00 39.78 112 TRP A CA 1
ATOM 902 C C . TRP A 1 112 ? 3.956 19.534 -17.604 1.00 39.78 112 TRP A C 1
ATOM 904 O O . TRP A 1 112 ? 2.933 20.145 -17.313 1.00 39.78 112 TRP A O 1
ATOM 914 N N . SER A 1 113 ? 5.119 20.164 -17.767 1.00 42.12 113 SER A N 1
ATOM 915 C CA . SER A 1 113 ? 5.257 21.621 -17.875 1.00 42.12 113 SER A CA 1
ATOM 916 C C . SER A 1 113 ? 5.333 21.978 -19.362 1.00 42.12 113 SER A C 1
ATOM 918 O O . SER A 1 113 ? 6.426 22.008 -19.925 1.00 42.12 113 SER A O 1
ATOM 920 N N . ASP A 1 114 ? 4.170 22.190 -19.976 1.00 43.03 114 ASP A N 1
ATOM 921 C CA . ASP A 1 114 ? 3.938 22.158 -21.429 1.00 43.03 114 ASP A CA 1
ATOM 922 C C . ASP A 1 114 ? 4.491 23.322 -22.267 1.00 43.03 114 ASP A C 1
ATOM 924 O O . ASP A 1 114 ? 4.335 23.284 -23.484 1.00 43.03 114 ASP A O 1
ATOM 928 N N . ASP A 1 115 ? 5.171 24.323 -21.706 1.00 47.00 115 ASP A N 1
ATOM 929 C CA . ASP A 1 115 ? 5.381 25.536 -22.510 1.00 47.00 115 ASP A CA 1
ATOM 930 C C . ASP A 1 115 ? 6.666 25.576 -23.350 1.00 47.00 115 ASP A C 1
ATOM 932 O O . ASP A 1 115 ? 6.627 26.157 -24.425 1.00 47.00 115 ASP A O 1
ATOM 936 N N . GLU A 1 116 ? 7.768 24.907 -22.989 1.00 48.75 116 GLU A N 1
ATOM 937 C CA . GLU A 1 116 ? 8.972 24.843 -23.848 1.00 48.75 116 GLU A CA 1
ATOM 938 C C . GLU A 1 116 ? 9.832 23.614 -23.493 1.00 48.75 116 GLU A C 1
ATOM 940 O O . GLU A 1 116 ? 10.595 23.641 -22.525 1.00 48.75 116 GLU A O 1
ATOM 945 N N . VAL A 1 117 ? 9.715 22.513 -24.248 1.00 52.31 117 VAL A N 1
ATOM 946 C CA . VAL A 1 117 ? 10.643 21.369 -24.139 1.00 52.31 117 VAL A CA 1
ATOM 947 C C . VAL A 1 117 ? 11.819 21.627 -25.075 1.00 52.31 117 VAL A C 1
ATOM 949 O O . VAL A 1 117 ? 11.701 21.479 -26.293 1.00 52.31 117 VAL A O 1
ATOM 952 N N . SER A 1 118 ? 12.963 22.028 -24.521 1.00 58.31 118 SER A N 1
ATOM 953 C CA . SER A 1 118 ? 14.172 22.223 -25.320 1.00 58.31 118 SER A CA 1
ATOM 954 C C . SER A 1 118 ? 14.728 20.873 -25.798 1.00 58.31 118 SER A C 1
ATOM 956 O O . SER A 1 118 ? 14.537 19.832 -25.165 1.00 58.31 118 SER A O 1
ATOM 958 N N . ILE A 1 119 ? 15.489 20.862 -26.897 1.00 56.94 119 ILE A N 1
ATOM 959 C CA . ILE A 1 119 ? 16.203 19.652 -27.360 1.00 56.94 119 ILE A CA 1
ATOM 960 C C . ILE A 1 119 ? 17.131 19.103 -26.260 1.00 56.94 119 ILE A C 1
ATOM 962 O O . ILE A 1 119 ? 17.318 17.893 -26.145 1.00 56.94 119 ILE A O 1
ATOM 966 N N . ARG A 1 120 ? 17.648 19.974 -25.383 1.00 58.12 120 ARG A N 1
ATOM 967 C CA . ARG A 1 120 ? 18.449 19.582 -24.217 1.00 58.12 120 ARG A CA 1
ATOM 968 C C . ARG A 1 120 ? 17.636 18.814 -23.167 1.00 58.12 120 ARG A C 1
ATOM 970 O O . ARG A 1 120 ? 18.149 17.849 -22.601 1.00 58.12 120 ARG A O 1
ATOM 977 N N . ASP A 1 121 ? 16.374 19.181 -22.949 1.00 63.03 121 ASP A N 1
ATOM 978 C CA . ASP A 1 121 ? 15.462 18.436 -22.066 1.00 63.03 121 ASP A CA 1
ATOM 979 C C . ASP A 1 121 ? 15.142 17.053 -22.645 1.00 63.03 121 ASP A C 1
ATOM 981 O O . ASP A 1 121 ? 15.092 16.060 -21.916 1.00 63.03 121 ASP A O 1
ATOM 985 N N . MET A 1 122 ? 15.020 16.963 -23.974 1.00 67.81 122 MET A N 1
ATOM 986 C CA . MET A 1 122 ? 14.835 15.694 -24.677 1.00 67.81 122 MET A CA 1
ATOM 987 C C . MET A 1 122 ? 16.044 14.761 -24.510 1.00 67.81 122 MET A C 1
ATOM 989 O O . MET A 1 122 ? 15.863 13.571 -24.256 1.00 67.81 122 MET A O 1
ATOM 993 N N . PHE A 1 123 ? 17.270 15.289 -24.563 1.00 68.56 123 PHE A N 1
ATOM 994 C CA . PHE A 1 123 ? 18.483 14.525 -24.252 1.00 68.56 123 PHE A CA 1
ATOM 995 C C . PHE A 1 123 ? 18.476 13.959 -22.836 1.00 68.56 123 PHE A C 1
ATOM 997 O O . PHE A 1 123 ? 18.621 12.750 -22.648 1.00 68.56 123 PHE A O 1
ATOM 1004 N N . GLY A 1 124 ? 18.259 14.820 -21.838 1.00 65.38 124 GLY A N 1
ATOM 1005 C CA . GLY A 1 124 ? 18.181 14.390 -20.443 1.00 65.38 124 GLY A CA 1
ATOM 1006 C C . GLY A 1 124 ? 17.100 13.325 -20.232 1.00 65.38 124 GLY A C 1
ATOM 1007 O O . GLY A 1 124 ? 17.307 12.354 -19.501 1.00 65.38 124 GLY A O 1
ATOM 1008 N N . MET A 1 125 ? 15.966 13.457 -20.923 1.00 73.31 125 MET A N 1
ATOM 1009 C CA . MET A 1 125 ? 14.889 12.472 -20.900 1.00 73.31 125 MET A CA 1
ATOM 1010 C C . MET A 1 125 ? 15.312 11.131 -21.514 1.00 73.31 125 MET A C 1
ATOM 1012 O O . MET A 1 125 ? 15.067 10.090 -20.902 1.00 73.31 125 MET A O 1
ATOM 1016 N N . LEU A 1 126 ? 15.969 11.127 -22.676 1.00 77.56 126 LEU A N 1
ATOM 1017 C CA . LEU A 1 126 ? 16.438 9.904 -23.335 1.00 77.56 126 LEU A CA 1
ATOM 1018 C C . LEU A 1 126 ? 17.483 9.161 -22.493 1.00 77.56 126 LEU A C 1
ATOM 1020 O O . LEU A 1 126 ? 17.331 7.953 -22.287 1.00 77.56 126 LEU A O 1
ATOM 1024 N N . CYS A 1 127 ? 18.459 9.868 -21.914 1.00 74.31 127 CYS A N 1
ATOM 1025 C CA . CYS A 1 127 ? 19.444 9.259 -21.015 1.00 74.31 127 CYS A CA 1
ATOM 1026 C C . CYS A 1 127 ? 18.769 8.652 -19.771 1.00 74.31 127 CYS A C 1
ATOM 1028 O O . CYS A 1 127 ? 19.093 7.537 -19.353 1.00 74.31 127 CYS A O 1
ATOM 1030 N N . ASN A 1 128 ? 17.777 9.345 -19.196 1.00 72.62 128 ASN A N 1
ATOM 1031 C CA . ASN A 1 128 ? 17.006 8.832 -18.061 1.00 72.62 128 ASN A CA 1
ATOM 1032 C C . ASN A 1 128 ? 16.182 7.591 -18.429 1.00 72.62 128 ASN A C 1
ATOM 1034 O O . ASN A 1 128 ? 16.104 6.647 -17.637 1.00 72.62 128 ASN A O 1
ATOM 1038 N N . ILE A 1 129 ? 15.568 7.566 -19.615 1.00 77.00 129 ILE A N 1
ATOM 1039 C CA . ILE A 1 129 ? 14.834 6.397 -20.115 1.00 77.00 129 ILE A CA 1
ATOM 1040 C C . ILE A 1 129 ? 15.788 5.215 -20.287 1.00 77.00 129 ILE A C 1
ATOM 1042 O O . ILE A 1 129 ? 15.474 4.119 -19.821 1.00 77.00 129 ILE A O 1
ATOM 1046 N N . GLU A 1 130 ? 16.955 5.421 -20.903 1.00 82.56 130 GLU A N 1
ATOM 1047 C CA . GLU A 1 130 ? 17.951 4.364 -21.083 1.00 82.56 130 GLU A CA 1
ATOM 1048 C C . GLU A 1 130 ? 18.403 3.778 -19.740 1.00 82.56 130 GLU A C 1
ATOM 1050 O O . GLU A 1 130 ? 18.378 2.553 -19.549 1.00 82.56 130 GLU A O 1
ATOM 1055 N N . LEU A 1 131 ? 18.800 4.645 -18.806 1.00 76.56 131 LEU A N 1
ATOM 1056 C CA . LEU A 1 131 ? 19.321 4.249 -17.503 1.00 76.56 131 LEU A CA 1
ATOM 1057 C C . LEU A 1 131 ? 18.272 3.464 -16.709 1.00 76.56 131 LEU A C 1
ATOM 1059 O O . LEU A 1 131 ? 18.547 2.355 -16.239 1.00 76.56 131 LEU A O 1
ATOM 1063 N N . ASN A 1 132 ? 17.049 3.992 -16.616 1.00 76.38 132 ASN A N 1
ATOM 1064 C CA . ASN A 1 132 ? 15.964 3.344 -15.883 1.00 76.38 132 ASN A CA 1
ATOM 1065 C C . ASN A 1 132 ? 15.541 2.026 -16.539 1.00 76.38 132 ASN A C 1
ATOM 1067 O O . ASN A 1 132 ? 15.397 1.016 -15.848 1.00 76.38 132 ASN A O 1
ATOM 1071 N N . ALA A 1 133 ? 15.399 1.986 -17.866 1.00 82.06 133 ALA A N 1
ATOM 1072 C CA . ALA A 1 133 ? 15.031 0.760 -18.566 1.00 82.06 133 ALA A CA 1
ATOM 1073 C C . ALA A 1 133 ? 16.108 -0.330 -18.408 1.00 82.06 133 ALA A C 1
ATOM 1075 O O . ALA A 1 133 ? 15.784 -1.498 -18.175 1.00 82.06 133 ALA A O 1
ATOM 1076 N N . THR A 1 134 ? 17.389 0.046 -18.445 1.00 80.75 134 THR A N 1
ATOM 1077 C CA . THR A 1 134 ? 18.512 -0.872 -18.201 1.00 80.75 134 THR A CA 1
ATOM 1078 C C . THR A 1 134 ? 18.517 -1.390 -16.765 1.00 80.75 134 THR A C 1
ATOM 1080 O O . THR A 1 134 ? 18.682 -2.596 -16.550 1.00 80.75 134 THR A O 1
ATOM 1083 N N . LEU A 1 135 ? 18.304 -0.505 -15.785 1.00 80.50 135 LEU A N 1
ATOM 1084 C CA . LEU A 1 135 ? 18.225 -0.866 -14.371 1.00 80.50 135 LEU A CA 1
ATOM 1085 C C . LEU A 1 135 ? 17.092 -1.866 -14.125 1.00 80.50 135 LEU A C 1
ATOM 1087 O O . LEU A 1 135 ? 17.325 -2.913 -13.527 1.00 80.50 135 LEU A O 1
ATOM 1091 N N . LEU A 1 136 ? 15.892 -1.595 -14.642 1.00 82.19 136 LEU A N 1
ATOM 1092 C CA . LEU A 1 136 ? 14.740 -2.489 -14.508 1.00 82.19 136 LEU A CA 1
ATOM 1093 C C . LEU A 1 136 ? 14.945 -3.822 -15.243 1.00 82.19 136 LEU A C 1
ATOM 1095 O O . LEU A 1 136 ? 14.502 -4.866 -14.771 1.00 82.19 136 LEU A O 1
ATOM 1099 N N . ALA A 1 137 ? 15.638 -3.835 -16.383 1.00 85.62 137 ALA A N 1
ATOM 1100 C CA . ALA A 1 137 ? 15.915 -5.080 -17.093 1.00 85.62 137 ALA A CA 1
ATOM 1101 C C . ALA A 1 137 ? 16.905 -5.984 -16.334 1.00 85.62 137 ALA A C 1
ATOM 1103 O O . ALA A 1 137 ? 16.720 -7.207 -16.279 1.00 85.62 137 ALA A O 1
ATOM 1104 N N . LYS A 1 138 ? 17.957 -5.396 -15.750 1.00 83.69 138 LYS A N 1
ATOM 1105 C CA . LYS A 1 138 ? 19.079 -6.135 -15.148 1.00 83.69 138 LYS A CA 1
ATOM 1106 C C . LYS A 1 138 ? 18.909 -6.406 -13.654 1.00 83.69 138 LYS A C 1
ATOM 1108 O O . LYS A 1 138 ? 19.335 -7.460 -13.193 1.00 83.69 138 LYS A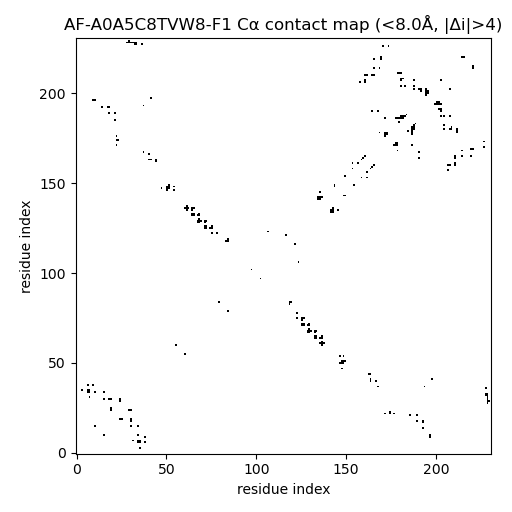 O 1
ATOM 1113 N N . ASN A 1 139 ? 18.274 -5.506 -12.907 1.00 81.38 139 ASN A N 1
ATOM 1114 C CA . ASN A 1 139 ? 18.090 -5.637 -11.465 1.00 81.38 139 ASN A CA 1
ATOM 1115 C C . ASN A 1 139 ? 16.682 -6.143 -11.137 1.00 81.38 139 ASN A C 1
ATOM 1117 O O . ASN A 1 139 ? 15.690 -5.423 -11.241 1.00 81.38 139 ASN A O 1
ATOM 1121 N N . ASP A 1 140 ? 16.608 -7.392 -10.689 1.00 76.88 140 ASP A N 1
ATOM 1122 C CA . ASP A 1 140 ? 15.352 -8.038 -10.310 1.00 76.88 140 ASP A CA 1
ATOM 1123 C C . ASP A 1 140 ? 14.633 -7.359 -9.153 1.00 76.88 140 ASP A C 1
ATOM 1125 O O . ASP A 1 140 ? 13.407 -7.293 -9.152 1.00 76.88 140 ASP A O 1
ATOM 1129 N N . LYS A 1 141 ? 15.379 -6.819 -8.187 1.00 71.69 141 LYS A N 1
ATOM 1130 C CA . LYS A 1 141 ? 14.791 -6.089 -7.067 1.00 71.69 141 LYS A CA 1
ATOM 1131 C C . LYS A 1 141 ? 14.147 -4.795 -7.558 1.00 71.69 141 LYS A C 1
ATOM 1133 O O . LYS A 1 141 ? 13.018 -4.505 -7.179 1.00 71.69 141 LYS A O 1
ATOM 1138 N N . SER A 1 142 ? 14.824 -4.060 -8.442 1.00 73.81 142 SER A N 1
ATOM 1139 C CA . SER A 1 142 ? 14.278 -2.844 -9.058 1.00 73.81 142 SER A CA 1
ATOM 1140 C C . SER A 1 142 ? 13.066 -3.146 -9.941 1.00 73.81 142 SER A C 1
ATOM 1142 O O . SER A 1 142 ? 12.077 -2.424 -9.865 1.00 73.81 142 SER A O 1
ATOM 1144 N N . PHE A 1 143 ? 13.103 -4.230 -10.725 1.00 78.94 143 PHE A N 1
ATOM 1145 C CA . PHE A 1 143 ? 11.970 -4.684 -11.537 1.00 78.94 143 PHE A CA 1
ATOM 1146 C C . PHE A 1 143 ? 10.749 -5.006 -10.673 1.00 78.94 143 PHE A C 1
ATOM 1148 O O . PHE A 1 143 ? 9.659 -4.496 -10.919 1.00 78.94 143 PHE A O 1
ATOM 1155 N N . SER A 1 144 ? 10.942 -5.826 -9.637 1.00 72.19 144 SER A N 1
ATOM 1156 C CA . SER A 1 144 ? 9.868 -6.211 -8.725 1.00 72.19 144 SER A CA 1
ATOM 1157 C C . SER A 1 144 ? 9.313 -5.015 -7.963 1.00 72.19 144 SER A C 1
ATOM 1159 O O . SER A 1 144 ? 8.101 -4.898 -7.841 1.00 72.19 144 SER A O 1
ATOM 1161 N N . PHE A 1 145 ? 10.168 -4.096 -7.511 1.00 73.25 145 PHE A N 1
ATOM 1162 C CA . PHE A 1 145 ? 9.728 -2.876 -6.840 1.00 73.25 145 PHE A CA 1
ATOM 1163 C C . PHE A 1 145 ? 8.904 -1.974 -7.769 1.00 73.25 145 PHE A C 1
ATOM 1165 O O . PHE A 1 145 ? 7.811 -1.553 -7.404 1.00 73.25 145 PHE A O 1
ATOM 1172 N N . HIS A 1 146 ? 9.392 -1.725 -8.988 1.00 75.19 146 HIS A N 1
ATOM 1173 C CA . HIS A 1 146 ? 8.735 -0.840 -9.952 1.00 75.19 146 HIS A CA 1
ATOM 1174 C C . HIS A 1 146 ? 7.352 -1.342 -10.373 1.00 75.19 146 HIS A C 1
ATOM 1176 O O . HIS A 1 146 ? 6.409 -0.562 -10.447 1.00 75.19 146 HIS A O 1
ATOM 1182 N N . TYR A 1 147 ? 7.217 -2.649 -10.606 1.00 70.56 147 TYR A N 1
ATOM 1183 C CA . TYR A 1 147 ? 5.934 -3.262 -10.953 1.00 70.56 147 TYR A CA 1
ATOM 1184 C C . TYR A 1 147 ? 5.123 -3.713 -9.731 1.00 70.56 147 TYR A C 1
ATOM 1186 O O . TYR A 1 147 ? 4.124 -4.408 -9.900 1.00 70.56 147 TYR A O 1
ATOM 1194 N N . MET A 1 148 ? 5.552 -3.355 -8.513 1.00 68.12 148 MET A N 1
ATOM 1195 C CA . MET A 1 148 ? 4.933 -3.776 -7.250 1.00 68.12 148 MET A CA 1
ATOM 1196 C C . MET A 1 148 ? 4.629 -5.285 -7.210 1.00 68.12 148 MET A C 1
ATOM 1198 O O . MET A 1 148 ? 3.561 -5.714 -6.770 1.00 68.12 148 MET A O 1
ATOM 1202 N N . LEU A 1 149 ? 5.555 -6.101 -7.725 1.00 71.06 149 LEU A N 1
ATOM 1203 C CA . LEU A 1 149 ? 5.374 -7.544 -7.814 1.00 71.06 149 LEU A CA 1
ATOM 1204 C C . LEU A 1 149 ? 5.408 -8.164 -6.415 1.00 71.06 149 LEU A C 1
ATOM 1206 O O . LEU A 1 149 ? 6.309 -7.832 -5.639 1.00 71.06 149 LEU A O 1
ATOM 1210 N N . PRO A 1 150 ? 4.495 -9.105 -6.112 1.00 60.50 150 PRO A N 1
ATOM 1211 C CA . PRO A 1 150 ? 4.528 -9.818 -4.847 1.00 60.50 150 PRO A CA 1
ATOM 1212 C C . PRO A 1 150 ? 5.832 -10.612 -4.725 1.00 60.50 150 PRO A C 1
ATOM 1214 O O . PRO A 1 150 ? 6.302 -11.243 -5.678 1.00 60.50 150 PRO A O 1
ATOM 1217 N N . THR A 1 151 ? 6.410 -10.607 -3.531 1.00 62.78 151 THR A N 1
ATOM 1218 C CA . THR A 1 151 ? 7.486 -11.521 -3.155 1.00 62.78 151 THR 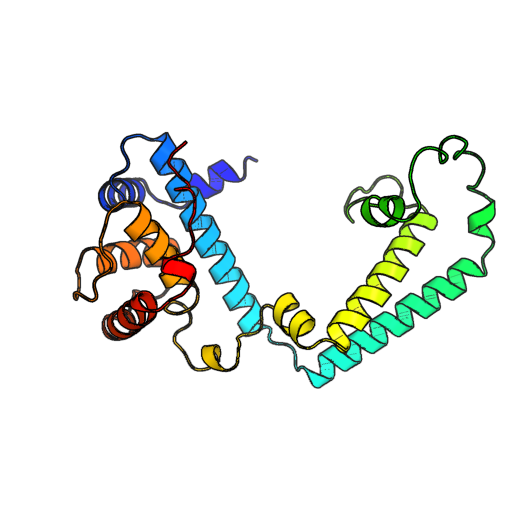A CA 1
ATOM 1219 C C . THR A 1 151 ? 6.996 -12.971 -3.214 1.00 62.78 151 THR A C 1
ATOM 1221 O O . THR A 1 151 ? 5.797 -13.257 -3.186 1.00 62.78 151 THR A O 1
ATOM 1224 N N . VAL A 1 152 ? 7.929 -13.929 -3.262 1.00 59.16 152 VAL A N 1
ATOM 1225 C CA . VAL A 1 152 ? 7.606 -15.372 -3.285 1.00 59.16 152 VAL A CA 1
ATOM 1226 C C . VAL A 1 152 ? 6.698 -15.770 -2.111 1.00 59.16 152 VAL A C 1
ATOM 1228 O O . VAL A 1 152 ? 5.838 -16.633 -2.252 1.00 59.16 152 VAL A O 1
ATOM 1231 N N . GLN A 1 153 ? 6.848 -15.101 -0.968 1.00 57.56 153 GLN A N 1
ATOM 1232 C CA . GLN A 1 153 ? 6.057 -15.338 0.239 1.00 57.56 153 GLN A CA 1
ATOM 1233 C C . GLN A 1 153 ? 4.621 -14.790 0.128 1.00 57.56 153 GLN A C 1
ATOM 1235 O O . GLN A 1 153 ? 3.720 -15.315 0.778 1.00 57.56 153 GLN A O 1
ATOM 1240 N N . GLU A 1 154 ? 4.390 -13.778 -0.710 1.00 59.75 154 GLU A N 1
ATOM 1241 C CA . GLU A 1 154 ? 3.097 -13.102 -0.899 1.00 59.75 154 GLU A CA 1
ATOM 1242 C C . GLU A 1 154 ? 2.255 -13.703 -2.038 1.00 59.75 154 GLU A C 1
ATOM 1244 O O . GLU A 1 154 ? 1.046 -13.483 -2.095 1.00 59.75 154 GLU A O 1
ATOM 1249 N N . ALA A 1 155 ? 2.858 -14.479 -2.946 1.00 57.72 155 ALA A N 1
ATOM 1250 C CA . ALA A 1 155 ? 2.200 -14.961 -4.166 1.00 57.72 155 ALA A CA 1
ATOM 1251 C C . ALA A 1 155 ? 0.963 -15.855 -3.920 1.00 57.72 155 ALA A C 1
ATOM 1253 O O . ALA A 1 155 ? 0.027 -15.824 -4.718 1.00 57.72 155 ALA A O 1
ATOM 1254 N N . ASN A 1 156 ? 0.929 -16.592 -2.803 1.00 53.09 156 ASN A N 1
ATOM 1255 C CA . ASN A 1 156 ? -0.096 -17.602 -2.493 1.00 53.09 156 ASN A CA 1
ATOM 1256 C C . ASN A 1 156 ? -0.974 -17.256 -1.280 1.00 53.09 156 ASN A C 1
ATOM 1258 O O . ASN A 1 156 ? -1.584 -18.147 -0.692 1.00 53.09 156 ASN A O 1
ATOM 1262 N N . ARG A 1 157 ? -1.000 -15.994 -0.843 1.00 64.75 157 ARG A N 1
ATOM 1263 C CA . ARG A 1 157 ? -1.676 -15.612 0.403 1.00 64.75 157 ARG A CA 1
ATOM 1264 C C . ARG A 1 157 ? -2.803 -14.614 0.173 1.00 64.75 157 ARG A C 1
ATOM 1266 O O . ARG A 1 157 ? -2.820 -13.906 -0.834 1.00 64.75 157 ARG A O 1
ATOM 1273 N N . ASP A 1 158 ? -3.718 -14.569 1.141 1.00 74.69 158 ASP A N 1
ATOM 1274 C CA . ASP A 1 158 ? -4.772 -13.560 1.218 1.00 74.69 158 ASP A CA 1
ATOM 1275 C C . ASP A 1 158 ? -4.146 -12.158 1.193 1.00 74.69 158 ASP A C 1
ATOM 1277 O O . ASP A 1 158 ? -3.313 -11.813 2.036 1.00 74.69 158 ASP A O 1
ATOM 1281 N N . PHE A 1 159 ? -4.464 -11.392 0.155 1.00 75.38 159 PHE A N 1
ATOM 1282 C CA . PHE A 1 159 ? -3.765 -10.156 -0.171 1.00 75.38 159 PHE A CA 1
ATOM 1283 C C . PHE A 1 159 ? -4.053 -9.063 0.864 1.00 75.38 159 PHE A C 1
ATOM 1285 O O . PHE A 1 159 ? -3.139 -8.349 1.285 1.00 75.38 159 PHE A O 1
ATOM 1292 N N . ASP A 1 160 ? -5.292 -8.995 1.345 1.00 84.06 160 ASP A N 1
ATOM 1293 C CA . ASP A 1 160 ? -5.750 -7.987 2.301 1.00 84.06 160 ASP A CA 1
ATOM 1294 C C . ASP A 1 160 ? -5.029 -8.181 3.638 1.00 84.06 160 ASP A C 1
ATOM 1296 O O . ASP A 1 160 ? -4.411 -7.258 4.176 1.00 84.06 160 ASP A O 1
ATOM 1300 N N . ALA A 1 161 ? -4.971 -9.433 4.096 1.00 84.69 161 ALA A N 1
ATOM 1301 C CA . ALA A 1 161 ? -4.327 -9.835 5.339 1.00 84.69 161 ALA A CA 1
ATOM 1302 C C . ALA A 1 161 ? -2.796 -9.663 5.368 1.00 84.69 161 ALA A C 1
ATOM 1304 O O . ALA A 1 161 ? -2.193 -9.790 6.437 1.00 84.69 161 ALA A O 1
ATOM 1305 N N . ASN A 1 162 ? -2.146 -9.433 4.222 1.00 79.38 162 ASN A N 1
ATOM 1306 C CA . ASN A 1 162 ? -0.691 -9.244 4.139 1.00 79.38 162 ASN A CA 1
ATOM 1307 C C . ASN A 1 162 ? -0.284 -7.827 3.729 1.00 79.38 162 ASN A C 1
ATOM 1309 O O . ASN A 1 162 ? 0.779 -7.375 4.137 1.00 79.38 162 ASN A O 1
ATOM 1313 N N . ALA A 1 163 ? -1.098 -7.125 2.941 1.00 81.38 163 ALA A N 1
ATOM 1314 C CA . ALA A 1 163 ? -0.760 -5.788 2.460 1.00 81.38 163 ALA A CA 1
ATOM 1315 C C . ALA A 1 163 ? -1.526 -4.679 3.190 1.00 81.38 163 ALA A C 1
ATOM 1317 O O . ALA A 1 163 ? -0.934 -3.652 3.512 1.00 81.38 163 ALA A O 1
ATOM 1318 N N . LEU A 1 164 ? -2.826 -4.869 3.436 1.00 89.81 164 LEU A N 1
ATOM 1319 C CA . LEU A 1 164 ? -3.698 -3.844 4.014 1.00 89.81 164 LEU A CA 1
ATOM 1320 C C . LEU A 1 164 ? -3.687 -3.901 5.545 1.00 89.81 164 LEU A C 1
ATOM 1322 O O . LEU A 1 164 ? -3.398 -2.907 6.211 1.00 89.81 164 LEU A O 1
ATOM 1326 N N . TRP A 1 165 ? -3.968 -5.074 6.115 1.00 93.75 165 TRP A N 1
ATOM 1327 C CA . TRP A 1 165 ? -4.197 -5.215 7.556 1.00 93.75 165 TRP A CA 1
ATOM 1328 C C . TRP A 1 165 ? -3.008 -4.861 8.437 1.00 93.75 165 TRP A C 1
ATOM 1330 O O . TRP A 1 165 ? -3.255 -4.232 9.459 1.00 93.75 165 TRP A O 1
ATOM 1340 N N . PRO A 1 166 ? -1.742 -5.166 8.091 1.00 92.00 166 PRO A N 1
ATOM 1341 C CA . PRO A 1 166 ? -0.618 -4.757 8.930 1.00 92.00 166 PRO A CA 1
ATOM 1342 C C . PRO A 1 166 ? -0.580 -3.240 9.158 1.00 92.00 166 PRO A C 1
ATOM 1344 O O . PRO A 1 166 ? -0.320 -2.780 10.268 1.00 92.00 166 PRO A O 1
ATOM 1347 N N . ARG A 1 167 ? -0.908 -2.441 8.131 1.00 91.69 167 ARG A N 1
ATOM 1348 C CA . ARG A 1 167 ? -0.948 -0.980 8.264 1.00 91.69 167 ARG A CA 1
ATOM 1349 C C . ARG A 1 167 ? -2.111 -0.527 9.146 1.00 91.69 167 ARG A C 1
ATOM 1351 O O . ARG A 1 167 ? -1.936 0.337 9.999 1.00 91.69 167 ARG A O 1
ATOM 1358 N N . LEU A 1 168 ? -3.272 -1.160 8.998 1.00 94.38 168 LEU A N 1
ATOM 1359 C CA . LEU A 1 168 ? -4.443 -0.895 9.836 1.00 94.38 168 LEU A CA 1
ATOM 1360 C C . LEU A 1 168 ? -4.224 -1.326 11.296 1.00 94.38 168 LEU A C 1
ATOM 1362 O O . LEU A 1 168 ? -4.638 -0.624 12.211 1.00 94.38 168 LEU A O 1
ATOM 1366 N N . PHE A 1 169 ? -3.534 -2.442 11.532 1.00 95.62 169 PHE A N 1
ATOM 1367 C CA . PHE A 1 169 ? -3.122 -2.892 12.861 1.00 95.62 169 PHE A CA 1
ATOM 1368 C C . PHE A 1 169 ? -2.164 -1.911 13.516 1.00 95.62 169 PHE A C 1
ATOM 1370 O O . PHE A 1 169 ? -2.311 -1.632 14.703 1.00 95.62 169 PHE A O 1
ATOM 1377 N N . LYS A 1 170 ? -1.239 -1.334 12.743 1.00 94.06 170 LYS A N 1
ATOM 1378 C CA . LYS A 1 170 ? -0.377 -0.263 13.236 1.00 94.06 170 LYS A CA 1
ATOM 1379 C C . LYS A 1 170 ? -1.201 0.933 13.708 1.00 94.06 170 LYS A C 1
ATOM 1381 O O . LYS A 1 170 ? -1.043 1.340 14.852 1.00 94.06 170 LYS A O 1
ATOM 1386 N N . PHE A 1 171 ? -2.128 1.432 12.888 1.00 93.50 171 PHE A N 1
ATOM 1387 C CA . PHE A 1 171 ? -3.029 2.522 13.286 1.00 93.50 171 PHE A CA 1
ATOM 1388 C C . PHE A 1 171 ? -3.857 2.178 14.531 1.00 93.50 171 PHE A C 1
ATOM 1390 O O . PHE A 1 171 ? -3.985 2.993 15.442 1.00 93.50 171 PHE A O 1
ATOM 1397 N N . TRP A 1 172 ? -4.364 0.949 14.605 1.00 94.69 172 TRP A N 1
ATOM 1398 C CA . TRP A 1 172 ? -5.109 0.447 15.754 1.00 94.69 172 TRP A CA 1
ATOM 1399 C C . TRP A 1 172 ? -4.275 0.464 17.047 1.00 94.69 172 TRP A C 1
ATOM 1401 O O . TRP A 1 172 ? -4.753 0.959 18.067 1.00 94.69 172 TRP A O 1
ATOM 1411 N N . GLU A 1 173 ? -3.027 -0.020 17.011 1.00 94.19 173 GLU A N 1
ATOM 1412 C CA . GLU A 1 173 ? -2.124 0.012 18.174 1.00 94.19 173 GLU A CA 1
ATOM 1413 C C . GLU A 1 173 ? -1.657 1.428 18.529 1.00 94.19 173 GLU A C 1
ATOM 1415 O O . GLU A 1 173 ? -1.523 1.747 19.708 1.00 94.19 173 GLU A O 1
ATOM 1420 N N . MET A 1 174 ? -1.477 2.304 17.538 1.00 90.62 174 MET A N 1
ATOM 1421 C CA . MET A 1 174 ? -1.146 3.719 17.756 1.00 90.62 174 MET A CA 1
ATOM 1422 C C . MET A 1 174 ? -2.264 4.488 18.463 1.00 90.62 174 MET A C 1
ATOM 1424 O O . MET A 1 174 ? -1.980 5.393 19.241 1.00 90.62 174 MET A O 1
ATOM 1428 N N . ALA A 1 175 ? -3.522 4.093 18.256 1.00 89.25 175 ALA A N 1
ATOM 1429 C CA . ALA A 1 175 ? -4.669 4.588 19.016 1.00 89.25 175 ALA A CA 1
ATOM 1430 C C . ALA A 1 175 ? -4.755 4.018 20.452 1.00 89.25 175 ALA A C 1
ATOM 1432 O O . ALA A 1 175 ? -5.720 4.280 21.167 1.00 89.25 175 ALA A O 1
ATOM 1433 N N . GLY A 1 176 ? -3.775 3.218 20.888 1.00 89.69 176 GLY A N 1
ATOM 1434 C CA . GLY A 1 176 ? -3.728 2.612 22.222 1.00 89.69 176 GLY A CA 1
ATOM 1435 C C . GLY A 1 176 ? -4.499 1.296 22.347 1.00 89.69 176 GLY A C 1
ATOM 1436 O O . GLY A 1 176 ? -4.587 0.734 23.440 1.00 89.69 176 GLY A O 1
ATOM 1437 N N . ASN A 1 177 ? -5.044 0.768 21.248 1.00 93.06 177 ASN A N 1
ATOM 1438 C CA . ASN A 1 177 ? -5.763 -0.497 21.273 1.00 93.06 177 ASN A CA 1
ATOM 1439 C C . ASN A 1 177 ? -4.820 -1.702 21.124 1.00 93.06 177 ASN A C 1
ATOM 1441 O O . ASN A 1 177 ? -3.708 -1.607 20.616 1.00 93.06 177 ASN A O 1
ATOM 1445 N N . LYS A 1 178 ? -5.285 -2.894 21.511 1.00 93.44 178 LYS A N 1
ATOM 1446 C CA . LYS A 1 178 ? -4.551 -4.152 21.306 1.00 93.44 178 LYS A CA 1
ATOM 1447 C C . LYS A 1 178 ? -5.118 -4.920 20.115 1.00 93.44 178 LYS A C 1
ATOM 1449 O O . LYS A 1 178 ? -6.334 -5.079 20.008 1.00 93.44 178 LYS A O 1
ATOM 1454 N N . VAL A 1 179 ? -4.252 -5.430 19.238 1.00 95.12 179 VAL A N 1
ATOM 1455 C CA . VAL A 1 179 ? -4.655 -6.322 18.136 1.00 95.12 179 VAL A CA 1
ATOM 1456 C C . VAL A 1 179 ? -4.986 -7.708 18.692 1.00 95.12 179 VAL A C 1
ATOM 1458 O O . VAL A 1 179 ? -4.146 -8.348 19.331 1.00 95.12 179 VAL A O 1
ATOM 1461 N N . ALA A 1 180 ? -6.210 -8.183 18.447 1.00 93.81 180 ALA A N 1
ATOM 1462 C CA . ALA A 1 180 ? -6.676 -9.488 18.911 1.00 93.81 180 ALA A CA 1
ATOM 1463 C C . ALA A 1 180 ? -7.530 -10.210 17.858 1.00 93.81 180 ALA A C 1
ATOM 1465 O O . ALA A 1 180 ? -8.382 -9.611 17.204 1.00 93.81 180 ALA A O 1
ATOM 1466 N N . ALA A 1 181 ? -7.333 -11.526 17.751 1.00 91.06 181 ALA A N 1
ATOM 1467 C CA . ALA A 1 181 ? -8.077 -12.412 16.858 1.00 91.06 181 ALA A CA 1
ATOM 1468 C C . ALA A 1 181 ? -9.380 -12.908 17.506 1.00 91.06 181 ALA A C 1
ATOM 1470 O O . ALA A 1 181 ? -9.588 -14.109 17.676 1.00 91.06 181 ALA A O 1
ATOM 1471 N N . THR A 1 182 ? -10.236 -11.976 17.916 1.00 89.50 182 THR A N 1
ATOM 1472 C CA . THR A 1 182 ? -11.545 -12.303 18.492 1.00 89.50 182 THR A CA 1
ATOM 1473 C C . THR A 1 182 ? -12.608 -12.212 17.395 1.00 89.50 182 THR A C 1
ATOM 1475 O O . THR A 1 182 ? -12.714 -11.145 16.779 1.00 89.50 182 THR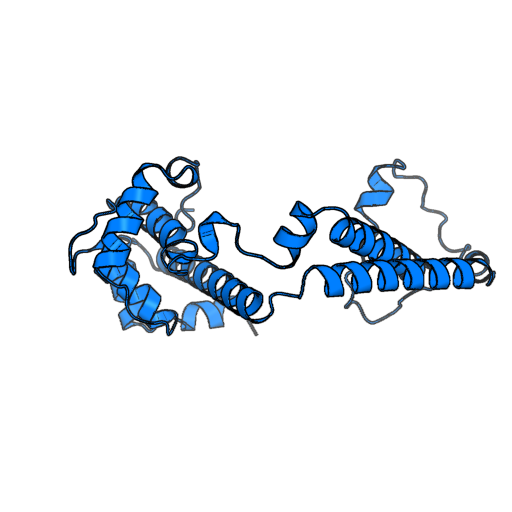 A O 1
ATOM 1478 N N . PRO A 1 183 ? -13.403 -13.273 17.143 1.00 84.44 183 PRO A N 1
ATOM 1479 C CA . PRO A 1 183 ? -14.536 -13.200 16.222 1.00 84.44 183 PRO A CA 1
ATOM 1480 C C . PRO A 1 183 ? -15.456 -12.041 16.607 1.00 84.44 183 PRO A C 1
ATOM 1482 O O . PRO A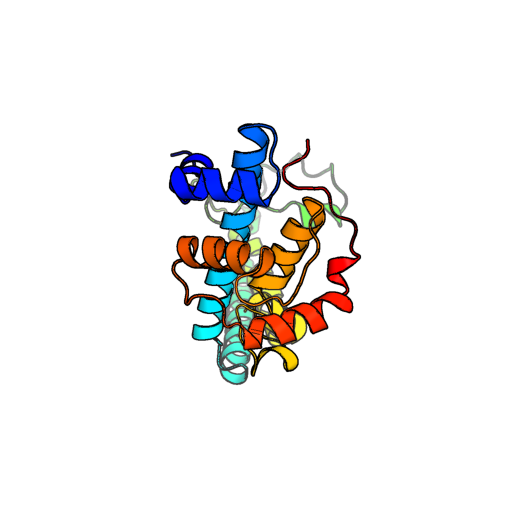 1 183 ? -15.789 -11.888 17.780 1.00 84.44 183 PRO A O 1
ATOM 1485 N N . GLU A 1 184 ? -15.791 -11.184 15.640 1.00 86.69 184 GLU A N 1
ATOM 1486 C CA . GLU A 1 184 ? -16.610 -9.976 15.843 1.00 86.69 184 GLU A CA 1
ATOM 1487 C C . GLU A 1 184 ? -16.104 -9.005 16.928 1.00 86.69 184 GLU A C 1
ATOM 1489 O O . GLU A 1 184 ? -16.839 -8.116 17.371 1.00 86.69 184 GLU A O 1
ATOM 1494 N N . GLY A 1 185 ? -14.846 -9.137 17.356 1.00 92.06 185 GLY A N 1
ATOM 1495 C CA . GLY A 1 185 ? -14.231 -8.266 18.350 1.00 92.06 185 GLY A CA 1
ATOM 1496 C C . GLY A 1 185 ? -13.908 -6.866 17.811 1.00 92.06 185 GLY A C 1
ATOM 1497 O O . GLY A 1 185 ? -14.103 -6.587 16.626 1.00 92.06 185 GLY A O 1
ATOM 1498 N N . PRO A 1 186 ? -13.357 -5.974 18.654 1.00 94.31 186 PRO A N 1
ATOM 1499 C CA . PRO A 1 186 ? -13.042 -4.595 18.270 1.00 94.31 18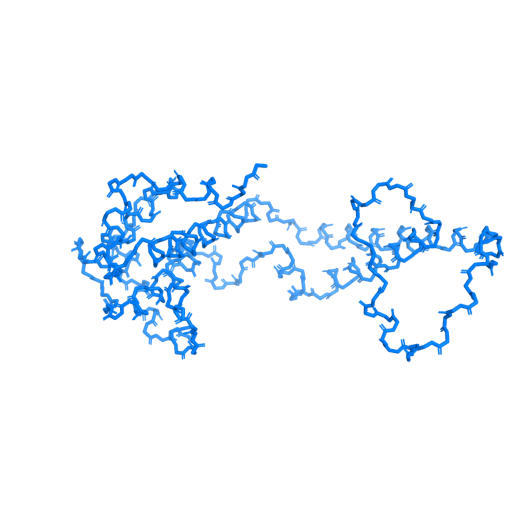6 PRO A CA 1
ATOM 1500 C C . PRO A 1 186 ? -12.157 -4.489 17.021 1.00 94.31 186 PRO A C 1
ATOM 1502 O O . PRO A 1 186 ? -12.508 -3.781 16.081 1.00 94.31 186 PRO A O 1
ATOM 1505 N N . THR A 1 187 ? -11.072 -5.270 16.957 1.00 95.12 187 THR A N 1
ATOM 1506 C CA . THR A 1 187 ? -10.182 -5.316 15.785 1.00 95.12 187 THR A CA 1
ATOM 1507 C C . THR A 1 187 ? -10.923 -5.769 14.525 1.00 95.12 187 THR A C 1
ATOM 1509 O O . THR A 1 187 ? -10.765 -5.158 13.472 1.00 95.12 187 THR A O 1
ATOM 1512 N N . PHE A 1 188 ? -11.774 -6.797 14.624 1.00 95.50 188 PHE A N 1
ATOM 1513 C CA . PHE A 1 188 ? -12.572 -7.276 13.492 1.00 95.50 188 PHE A CA 1
ATOM 1514 C C . PHE A 1 188 ? -13.558 -6.207 13.006 1.00 95.50 188 PHE A C 1
ATOM 1516 O O . PHE A 1 188 ? -13.647 -5.955 11.810 1.00 95.50 188 PHE A O 1
ATOM 1523 N N . ARG A 1 189 ? -14.274 -5.540 13.921 1.00 95.50 189 ARG A N 1
ATOM 1524 C CA . ARG A 1 189 ? -15.244 -4.481 13.584 1.00 95.50 189 ARG A CA 1
ATOM 1525 C C . ARG A 1 189 ? -14.582 -3.259 12.953 1.00 95.50 189 ARG A C 1
ATOM 1527 O O . ARG A 1 189 ? -15.178 -2.645 12.070 1.00 95.50 189 ARG A O 1
ATOM 1534 N N . PHE A 1 190 ? -13.370 -2.926 13.392 1.00 96.56 190 PHE A N 1
ATOM 1535 C CA . PHE A 1 190 ? -12.556 -1.883 12.778 1.00 96.56 190 PHE A CA 1
ATOM 1536 C C . PHE A 1 190 ? -12.151 -2.261 11.349 1.00 96.56 190 PHE A C 1
ATOM 1538 O O . PHE A 1 190 ? -12.408 -1.496 10.423 1.00 96.56 190 PHE A O 1
ATOM 1545 N N . LEU A 1 191 ? -11.610 -3.466 11.137 1.00 95.44 191 LEU A N 1
ATOM 1546 C CA . LEU A 1 191 ? -11.301 -3.947 9.787 1.00 95.44 191 LEU A CA 1
ATOM 1547 C C . LEU A 1 191 ? -12.550 -3.996 8.901 1.00 95.44 191 LEU A C 1
ATOM 1549 O O . LEU A 1 191 ? -12.497 -3.570 7.754 1.00 95.44 191 LEU A O 1
ATOM 1553 N N . ALA A 1 192 ? -13.684 -4.456 9.432 1.00 95.44 192 ALA A N 1
ATOM 1554 C CA . ALA A 1 192 ? -14.943 -4.514 8.698 1.00 95.44 192 ALA A CA 1
ATOM 1555 C C . ALA A 1 192 ? -15.406 -3.124 8.238 1.00 95.44 192 ALA A C 1
ATOM 1557 O O . ALA A 1 192 ? -15.832 -2.991 7.097 1.00 95.44 192 ALA A O 1
ATOM 1558 N N . LEU A 1 193 ? -15.260 -2.089 9.078 1.00 96.00 193 LEU A N 1
ATOM 1559 C CA . LEU A 1 193 ? -15.522 -0.699 8.689 1.00 96.00 193 LEU A CA 1
ATOM 1560 C C . LEU A 1 193 ? -14.620 -0.261 7.526 1.00 96.00 193 LEU A C 1
ATOM 1562 O O . LEU A 1 193 ? -15.095 0.328 6.562 1.00 96.00 193 LEU A O 1
ATOM 1566 N N . VAL A 1 194 ? -13.320 -0.549 7.601 1.00 94.62 194 VAL A N 1
ATOM 1567 C CA . VAL A 1 194 ? -12.381 -0.164 6.537 1.00 94.62 194 VAL A CA 1
ATOM 1568 C C . VAL A 1 194 ? -12.674 -0.922 5.238 1.00 94.62 194 VAL A C 1
ATOM 1570 O O . VAL A 1 194 ? -12.615 -0.335 4.163 1.00 94.62 194 VAL A O 1
ATOM 1573 N N . HIS A 1 195 ? -13.036 -2.203 5.323 1.00 94.31 195 HIS A N 1
ATOM 1574 C CA . HIS A 1 195 ? -13.419 -3.019 4.168 1.00 94.31 195 HIS A CA 1
ATOM 1575 C C . HIS A 1 195 ? -14.707 -2.521 3.507 1.00 94.31 195 HIS A C 1
ATOM 1577 O O . HIS A 1 195 ? -14.791 -2.494 2.280 1.00 94.31 195 HIS A O 1
ATOM 1583 N N . GLU A 1 196 ? -15.680 -2.098 4.317 1.00 93.56 196 GLU A N 1
ATOM 1584 C CA . GLU A 1 196 ? -16.925 -1.468 3.872 1.00 93.56 196 GLU A CA 1
ATOM 1585 C C . GLU A 1 196 ? -16.626 -0.208 3.046 1.00 93.56 196 GLU A C 1
ATOM 1587 O O . GLU A 1 196 ? -17.094 -0.089 1.915 1.00 93.56 196 GLU A O 1
ATOM 1592 N N . VAL A 1 197 ? -15.769 0.682 3.558 1.00 91.56 197 VAL A N 1
ATOM 1593 C CA . VAL A 1 197 ? -15.350 1.902 2.847 1.00 91.56 197 VAL A CA 1
ATOM 1594 C C . VAL A 1 197 ? -14.540 1.585 1.589 1.00 91.56 197 VAL A C 1
ATOM 1596 O O . VAL A 1 197 ? -14.738 2.199 0.544 1.00 91.56 197 VAL A O 1
ATOM 1599 N N . ALA A 1 198 ? -13.644 0.602 1.657 1.00 88.31 198 ALA A N 1
ATOM 1600 C CA . ALA A 1 198 ? -12.820 0.191 0.525 1.00 88.31 198 ALA A CA 1
ATOM 1601 C C . ALA A 1 198 ? -13.597 -0.572 -0.565 1.00 88.31 198 ALA A C 1
ATOM 1603 O O . ALA A 1 198 ? -13.011 -0.875 -1.608 1.00 88.31 198 ALA A O 1
ATOM 1604 N N . MET A 1 199 ? -14.880 -0.886 -0.333 1.00 88.94 199 MET A N 1
ATOM 1605 C CA . MET A 1 199 ? -15.730 -1.708 -1.200 1.00 88.94 199 MET A CA 1
ATOM 1606 C C . MET A 1 199 ? -15.106 -3.076 -1.530 1.00 88.94 199 MET A C 1
ATOM 1608 O O . MET A 1 199 ? -15.195 -3.568 -2.657 1.00 88.94 199 MET A O 1
ATOM 1612 N N . ILE A 1 200 ? -14.460 -3.698 -0.541 1.00 88.81 200 ILE A N 1
ATOM 1613 C CA . ILE A 1 200 ? -13.867 -5.039 -0.654 1.00 88.81 200 ILE A CA 1
ATOM 1614 C C . ILE A 1 200 ? -14.631 -6.054 0.204 1.00 88.81 200 ILE A C 1
ATOM 1616 O O . ILE A 1 200 ? -15.475 -5.701 1.028 1.00 88.81 200 ILE A O 1
ATOM 1620 N N . LYS A 1 201 ? -14.357 -7.349 -0.002 1.00 89.94 201 LYS A N 1
ATOM 1621 C CA . LYS A 1 201 ? -15.009 -8.432 0.749 1.00 89.94 201 LYS A CA 1
ATOM 1622 C C . LYS A 1 201 ? -14.756 -8.253 2.249 1.00 89.94 201 LYS A C 1
ATOM 1624 O O . LYS A 1 201 ? -13.631 -7.972 2.641 1.00 89.94 201 LYS A O 1
ATOM 1629 N N . ALA A 1 202 ? -15.778 -8.456 3.081 1.00 90.81 202 ALA A N 1
ATOM 1630 C CA . ALA A 1 202 ? -15.645 -8.408 4.537 1.00 90.81 202 ALA A CA 1
ATOM 1631 C C . ALA A 1 202 ? -14.516 -9.334 5.052 1.00 90.81 202 ALA A C 1
ATOM 1633 O O . ALA A 1 202 ? -14.282 -10.391 4.452 1.00 90.81 202 ALA A O 1
ATOM 1634 N N . PRO A 1 203 ? -13.828 -8.957 6.147 1.00 91.44 203 PRO A N 1
ATOM 1635 C CA . PRO A 1 203 ? -12.703 -9.721 6.671 1.00 91.44 203 PRO A CA 1
ATOM 1636 C C . PRO A 1 203 ? -13.128 -11.135 7.083 1.00 91.44 203 PRO A C 1
ATOM 1638 O O . PRO A 1 203 ? -14.145 -11.325 7.748 1.00 91.44 203 PRO A O 1
ATOM 1641 N N . ASP A 1 204 ? -12.327 -12.128 6.698 1.00 90.50 204 ASP A N 1
ATOM 1642 C CA . ASP A 1 204 ? -12.524 -13.525 7.087 1.00 90.50 204 ASP A CA 1
ATOM 1643 C C . ASP A 1 204 ? -11.982 -13.757 8.518 1.00 90.50 204 ASP A C 1
ATOM 1645 O O . ASP A 1 204 ? -10.812 -13.447 8.781 1.00 90.50 204 ASP A O 1
ATOM 1649 N N . PRO A 1 205 ? -12.791 -14.288 9.460 1.00 88.62 205 PRO A N 1
ATOM 1650 C CA . PRO A 1 205 ? -12.346 -14.587 10.821 1.00 88.62 205 PRO A CA 1
ATOM 1651 C C . PRO A 1 205 ? -11.124 -15.512 10.900 1.00 88.62 205 PRO A C 1
ATOM 1653 O O . PRO A 1 205 ? -10.273 -15.325 11.776 1.00 88.62 205 PRO A O 1
ATOM 1656 N N . ASP A 1 206 ? -11.002 -16.491 10.000 1.00 87.19 206 ASP A N 1
ATOM 1657 C CA . ASP A 1 206 ? -9.861 -17.409 10.007 1.00 87.19 206 ASP A CA 1
ATOM 1658 C C . ASP A 1 206 ? -8.596 -16.724 9.481 1.00 87.19 206 ASP A C 1
ATOM 1660 O O . ASP A 1 206 ? -7.517 -16.869 10.068 1.00 87.19 206 ASP A O 1
ATOM 1664 N N . ALA A 1 207 ? -8.730 -15.881 8.452 1.00 89.25 207 ALA A N 1
ATOM 1665 C CA . ALA A 1 207 ? -7.629 -15.048 7.974 1.00 89.25 207 ALA A CA 1
ATOM 1666 C C . ALA A 1 207 ? -7.158 -14.059 9.052 1.00 89.25 207 ALA A C 1
ATOM 1668 O O . ALA A 1 207 ? -5.950 -13.827 9.186 1.00 89.25 207 ALA A O 1
ATOM 1669 N N . LEU A 1 208 ? -8.083 -13.511 9.856 1.00 91.56 208 LEU A N 1
ATOM 1670 C CA . LEU A 1 208 ? -7.763 -12.612 10.969 1.00 91.56 208 LEU A CA 1
ATOM 1671 C C . LEU A 1 208 ? -6.872 -13.298 12.002 1.00 91.56 208 LEU A C 1
ATOM 1673 O O . LEU A 1 208 ? -5.881 -12.707 12.433 1.00 91.56 208 LEU A O 1
ATOM 1677 N N . ARG A 1 209 ? -7.168 -14.553 12.359 1.00 90.62 209 ARG A N 1
ATOM 1678 C CA . ARG A 1 209 ? -6.346 -15.323 13.303 1.00 90.62 209 ARG A CA 1
ATOM 1679 C C . ARG A 1 209 ? -4.898 -15.410 12.832 1.00 90.62 209 ARG A C 1
ATOM 1681 O O . ARG A 1 209 ? -3.992 -14.996 13.556 1.00 90.62 209 ARG A O 1
ATOM 1688 N N . SER A 1 210 ? -4.693 -15.853 11.593 1.00 89.31 210 SER A N 1
ATOM 1689 C CA . SER A 1 210 ? -3.354 -15.952 11.011 1.00 89.31 210 SER A CA 1
ATOM 1690 C C . SER A 1 210 ? -2.668 -14.591 10.864 1.00 89.31 210 SER A C 1
ATOM 1692 O O . SER A 1 210 ? -1.455 -14.494 11.033 1.00 89.31 210 SER A O 1
ATOM 1694 N N . ALA A 1 211 ? -3.409 -13.525 10.550 1.00 91.06 211 ALA A N 1
ATOM 1695 C CA . ALA A 1 211 ? -2.845 -12.183 10.433 1.00 91.06 211 ALA A CA 1
ATOM 1696 C C . ALA A 1 211 ? -2.383 -11.622 11.783 1.00 91.06 211 ALA A C 1
ATOM 1698 O O . ALA A 1 211 ? -1.295 -11.056 11.864 1.00 91.06 211 ALA A O 1
ATOM 1699 N N . CYS A 1 212 ? -3.160 -11.817 12.850 1.00 92.62 212 CYS A N 1
ATOM 1700 C CA . CYS A 1 212 ? -2.772 -11.403 14.196 1.00 92.62 212 CYS A CA 1
ATOM 1701 C C . CYS A 1 212 ? -1.539 -12.161 14.702 1.00 92.62 212 CYS A C 1
ATOM 1703 O O . CYS A 1 212 ? -0.695 -11.565 15.366 1.00 92.62 212 CYS A O 1
ATOM 1705 N N . GLU A 1 213 ? -1.417 -13.457 14.405 1.00 90.81 213 GLU A N 1
ATOM 1706 C CA . GLU A 1 213 ? -0.219 -14.233 14.749 1.00 90.81 213 GLU A CA 1
ATOM 1707 C C . GLU A 1 213 ? 1.027 -13.683 14.056 1.00 90.81 213 GLU A C 1
ATOM 1709 O O . GLU A 1 213 ? 2.036 -13.460 14.722 1.00 90.81 213 GLU A O 1
ATOM 1714 N N . ARG A 1 214 ? 0.934 -13.378 12.755 1.00 88.94 214 ARG A N 1
ATOM 1715 C CA . ARG A 1 214 ? 2.032 -12.746 12.007 1.00 88.94 214 ARG A CA 1
ATOM 1716 C C . ARG A 1 214 ? 2.387 -11.373 12.558 1.00 88.94 214 ARG A C 1
ATOM 1718 O O . ARG A 1 214 ? 3.567 -11.084 12.731 1.00 88.94 214 ARG A O 1
ATOM 1725 N N . TRP A 1 215 ? 1.377 -10.559 12.871 1.00 93.19 215 TRP A N 1
ATOM 1726 C CA . TRP A 1 215 ? 1.569 -9.209 13.396 1.00 93.19 215 TRP A CA 1
ATOM 1727 C C . TRP A 1 215 ? 2.435 -9.191 14.657 1.00 93.19 215 TRP A C 1
ATOM 1729 O O . TRP A 1 215 ? 3.257 -8.298 14.829 1.00 93.19 215 TRP A O 1
ATOM 1739 N N . ARG A 1 216 ? 2.320 -10.210 15.520 1.00 90.56 216 ARG A N 1
ATOM 1740 C CA . ARG A 1 216 ? 3.123 -10.301 16.753 1.00 90.56 216 ARG A CA 1
ATOM 1741 C C . ARG A 1 216 ? 4.627 -10.310 16.501 1.00 90.56 216 ARG A C 1
ATOM 1743 O O . ARG A 1 216 ? 5.356 -9.844 17.367 1.00 90.56 216 ARG A O 1
ATOM 1750 N N . THR A 1 217 ? 5.060 -10.835 15.359 1.00 88.62 217 THR A N 1
ATOM 1751 C CA . THR A 1 217 ? 6.469 -10.953 14.960 1.00 88.62 217 THR A CA 1
ATOM 1752 C C . THR A 1 217 ? 6.824 -10.045 13.781 1.00 88.62 217 THR A C 1
ATOM 1754 O O . THR A 1 217 ? 7.890 -10.201 13.192 1.00 88.62 217 THR A O 1
ATOM 1757 N N . ASP A 1 218 ? 5.918 -9.155 13.373 1.00 86.19 218 ASP A N 1
ATOM 1758 C CA . ASP A 1 218 ? 6.117 -8.301 12.207 1.00 86.19 218 ASP A CA 1
ATOM 1759 C C . ASP A 1 218 ? 7.072 -7.143 12.553 1.00 86.19 218 ASP A C 1
ATOM 1761 O O . ASP A 1 218 ? 6.779 -6.376 13.474 1.00 86.19 218 ASP A O 1
ATOM 1765 N N . PRO A 1 219 ? 8.190 -6.958 11.824 1.00 84.69 219 PRO A N 1
ATOM 1766 C CA . PRO A 1 219 ? 9.119 -5.858 12.080 1.00 84.69 219 PRO A CA 1
ATOM 1767 C C . PRO A 1 219 ? 8.471 -4.468 12.009 1.00 84.69 219 PRO A C 1
ATOM 1769 O O . PRO A 1 219 ? 8.922 -3.548 12.687 1.00 84.69 219 PRO A O 1
ATOM 1772 N N . MET A 1 220 ? 7.410 -4.289 11.214 1.00 84.31 220 MET A N 1
ATOM 1773 C CA . MET A 1 220 ? 6.694 -3.012 11.099 1.00 84.31 220 MET A CA 1
ATOM 1774 C C . MET A 1 220 ? 5.986 -2.624 12.406 1.00 84.31 220 MET A C 1
ATOM 1776 O O . MET A 1 220 ? 5.777 -1.439 12.691 1.00 84.31 220 MET A O 1
ATOM 1780 N N . ARG A 1 221 ? 5.641 -3.609 13.240 1.00 88.31 221 ARG A N 1
ATOM 1781 C CA . ARG A 1 221 ? 4.999 -3.374 14.533 1.00 88.31 221 ARG A CA 1
ATOM 1782 C C . ARG A 1 221 ? 5.880 -2.555 15.471 1.00 88.31 221 ARG A C 1
ATOM 1784 O O . ARG A 1 221 ? 5.384 -1.623 16.101 1.00 88.31 221 ARG A O 1
ATOM 1791 N N . GLU A 1 222 ? 7.176 -2.849 15.504 1.00 84.94 222 GLU A N 1
ATOM 1792 C CA . GLU A 1 222 ? 8.148 -2.204 16.398 1.00 84.94 222 GLU A CA 1
ATOM 1793 C C . GLU A 1 222 ? 8.744 -0.911 15.828 1.00 84.94 222 GLU A C 1
ATOM 1795 O O . GLU A 1 222 ? 9.337 -0.129 16.569 1.00 84.94 222 GLU A O 1
ATOM 1800 N N . GLN A 1 223 ? 8.572 -0.645 14.529 1.00 84.44 223 GLN A N 1
ATOM 1801 C CA . GLN A 1 223 ? 9.098 0.571 13.911 1.00 84.44 223 GLN A CA 1
ATOM 1802 C C . GLN A 1 223 ? 8.490 1.824 14.566 1.00 84.44 223 GLN A C 1
ATOM 1804 O O . GLN A 1 223 ? 7.262 1.958 14.589 1.00 84.44 223 GLN A O 1
ATOM 1809 N N . PRO A 1 224 ? 9.311 2.744 15.104 1.00 78.94 224 PRO A N 1
ATOM 1810 C CA . PRO A 1 224 ? 8.807 3.974 15.690 1.00 78.94 224 PRO A CA 1
ATOM 1811 C C . PRO A 1 224 ? 8.215 4.845 14.584 1.00 78.94 224 PRO A C 1
ATOM 1813 O O . PRO A 1 224 ? 8.867 5.135 13.582 1.00 78.94 224 PRO A O 1
ATOM 1816 N N . GLU A 1 225 ? 6.970 5.262 14.771 1.00 83.81 225 GLU A N 1
ATOM 1817 C CA . GLU A 1 225 ? 6.244 6.067 13.801 1.00 83.81 225 GLU A CA 1
ATOM 1818 C C . GLU A 1 225 ? 5.404 7.112 14.530 1.00 83.81 225 GLU A C 1
ATOM 1820 O O . GLU A 1 225 ? 4.868 6.847 15.608 1.00 83.81 225 GLU A O 1
ATOM 1825 N N . LYS A 1 226 ? 5.317 8.314 13.956 1.00 83.00 226 LYS A N 1
ATOM 1826 C CA . LYS A 1 226 ? 4.467 9.378 14.492 1.00 83.00 226 LYS A CA 1
ATOM 1827 C C . LYS A 1 226 ? 3.009 9.045 14.219 1.00 83.00 226 LYS A C 1
ATOM 1829 O O . LYS A 1 226 ? 2.678 8.642 13.107 1.00 83.00 226 LYS A O 1
ATOM 1834 N N . ILE A 1 227 ? 2.156 9.222 15.224 1.00 80.88 227 ILE A N 1
ATOM 1835 C CA . ILE A 1 227 ? 0.713 9.034 15.074 1.00 80.88 227 ILE A CA 1
ATOM 1836 C C . ILE A 1 227 ? 0.218 10.048 14.038 1.00 80.88 227 ILE A C 1
ATOM 1838 O O . ILE A 1 227 ? 0.372 11.241 14.285 1.00 80.88 227 ILE A O 1
ATOM 1842 N N . PRO A 1 228 ? -0.349 9.610 12.897 1.00 78.25 228 PRO A N 1
ATOM 1843 C CA . PRO A 1 228 ? -0.665 10.514 11.791 1.00 78.25 228 PRO A CA 1
ATOM 1844 C C . PRO A 1 228 ? -1.629 11.635 12.178 1.00 78.25 228 PRO A C 1
ATOM 1846 O O . PRO A 1 228 ? -1.592 12.710 11.600 1.00 78.25 228 PRO A O 1
ATOM 1849 N N . TRP A 1 229 ? -2.481 11.374 13.168 1.00 81.62 229 TRP A N 1
ATOM 1850 C CA . TRP A 1 229 ? -3.503 12.300 13.635 1.00 81.62 229 TRP A CA 1
ATOM 1851 C C . TRP A 1 229 ? -3.131 13.061 14.912 1.00 81.62 229 TRP A C 1
ATOM 1853 O O . TRP A 1 229 ? -3.928 13.876 15.349 1.00 81.62 229 TRP A O 1
ATOM 1863 N N . VAL A 1 230 ? -1.957 12.841 15.518 1.00 71.12 230 VAL A N 1
ATOM 1864 C CA . VAL A 1 230 ? -1.511 13.629 16.685 1.00 71.12 230 VAL A CA 1
ATOM 1865 C C . VAL A 1 230 ? -0.458 14.627 16.214 1.00 71.12 230 VAL A C 1
ATOM 1867 O O . VAL A 1 230 ? 0.643 14.225 15.833 1.00 71.12 230 VAL A O 1
ATOM 1870 N N . ALA A 1 231 ? -0.833 15.908 16.213 1.00 53.72 231 ALA A N 1
ATOM 1871 C CA . ALA A 1 231 ? 0.041 17.035 15.883 1.00 53.72 231 ALA A CA 1
ATOM 1872 C C . ALA A 1 231 ? 1.165 17.226 16.915 1.00 53.72 231 ALA A C 1
ATOM 1874 O O . ALA A 1 231 ? 0.888 17.080 18.129 1.00 53.72 231 ALA A O 1
#

pLDDT: mean 76.81, std 17.47, range [37.12, 96.56]

Nearest PDB structures (foldseek):
  7b9s-assembly1_S  TM=1.474E-01  e=3.131E+00  Mycobacterium xenopi RIVM700367
  6ixf-assembly1_A  TM=1.351E-01  e=8.719E+00  Homo sapiens

Foldseek 3Di:
DDPLVVLQVLADPVLLVLVCVLLVPDDPLLSSLVSNLLSVLLVVLVLLVVLAVVPDPLVVLLVVLQVLLVVLVVVLVVLVVPPLVVVVPPPPPPPPDDDPVVVVVPLDDPPPPPDDCDSVNSNVVSVVSNVLSNCLSPPVVSVCVVSVPDDPVQPPDDSCLPRRLLSVCLSSVVSVHHQDLDVVDSSLVSQQSSCVSSVHDRDDSVSSVVSSVCSVVDPVNPDDDDNSSDD

Secondary structure (DSSP, 8-state):
--HHHHHHTTS-HHHHHHHHHHTT--SHHHHHHHHHHHHHHHHHHHHHHHHHHT---HHHHHHHHHHHHHHHHHHHHHHHHSTTSSTTTTS-S--TTS-HHHHHHH----TT-TT---HHHHHHHHHHHHHHHHHHHH-HHHHHHHTTPPPTTTTTS-SIIIIIHHHHHHHHHHTTPPP---TTSHHHHHHHHHHHHTT-PPPPHHHHHHHHHHHTT-HHHHS----TT--

Mean predicted aligned error: 13.35 Å

Solvent-accessible surface area (backbone atoms only — not comparable to full-atom values): 13633 Å² total; per-residue (Å²): 132,65,68,68,58,60,50,61,64,62,52,50,74,70,54,47,52,52,49,31,64,76,46,67,47,90,48,70,68,31,43,50,36,44,46,46,57,49,52,52,49,47,50,55,45,52,52,41,52,54,31,60,76,58,62,66,59,62,70,62,48,31,53,48,26,47,51,50,18,54,50,26,51,52,51,44,52,56,56,66,72,44,72,64,75,66,78,69,65,87,79,69,94,77,74,86,81,68,59,79,76,55,56,77,76,66,84,73,78,70,101,78,67,86,85,74,85,47,74,67,53,52,45,56,49,28,54,50,49,22,52,52,25,44,44,38,44,71,35,66,67,54,33,32,59,74,52,52,51,72,52,88,85,50,70,85,49,67,59,56,58,67,66,44,43,60,58,51,49,47,55,43,41,70,48,73,46,78,89,54,68,43,81,85,28,73,51,43,51,52,51,36,52,53,22,58,67,63,73,48,78,68,76,52,66,70,56,41,41,56,34,47,60,49,50,77,76,35,72,75,69,74,52,89,73,80,55,84,42,63,131

Radius of gyration: 24.05 Å; Cα contacts (8 Å, |Δi|>4): 169; chains: 1; bounding box: 52×50×57 Å

Sequence (231 aa):
MNREKEIQETFSDAQRLRLKTFLNLGNESELNEAVISIVETILVHHLRIAAKKSIPNRVKSKKKLLQIAAAARKLEVLLSDFDISRSIGNFIEEADIYPPELSKLFHRRPLWSDDEVSIRDMFGMLCNIELNATLLAKNDKSFSFHYMLPTVQEANRDFDANALWPRLFKFWEMAGNKVAATPEGPTFRFLALVHEVAMIKAPDPDALRSACERWRTDPMREQP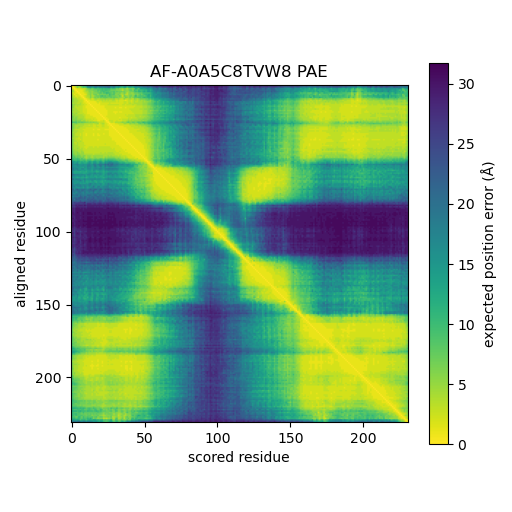EKIPWVA